Protein AF-A0A8S9UDA6-F1 (afdb_monomer)

Structure (mmCIF, N/CA/C/O backbone):
data_AF-A0A8S9UDA6-F1
#
_entry.id   AF-A0A8S9UDA6-F1
#
loop_
_atom_site.group_PDB
_atom_site.id
_atom_site.type_symbol
_atom_site.label_atom_id
_atom_site.label_alt_id
_atom_site.label_comp_id
_atom_site.label_asym_id
_atom_site.label_entity_id
_atom_site.label_seq_id
_atom_site.pdbx_PDB_ins_code
_atom_site.Cartn_x
_atom_site.Cartn_y
_atom_site.Cartn_z
_atom_site.occupancy
_atom_site.B_iso_or_equiv
_atom_site.auth_seq_id
_atom_site.auth_comp_id
_atom_site.auth_asym_id
_atom_site.auth_atom_id
_atom_site.pdbx_PDB_model_num
ATOM 1 N N . MET A 1 1 ? 25.588 -13.349 -38.577 1.00 58.47 1 MET A N 1
ATOM 2 C CA . MET A 1 1 ? 26.646 -12.597 -39.304 1.00 58.47 1 MET A CA 1
ATOM 3 C C . MET A 1 1 ? 27.057 -11.236 -38.702 1.00 58.47 1 MET A C 1
ATOM 5 O O . MET A 1 1 ? 28.113 -10.748 -39.079 1.00 58.47 1 MET A O 1
ATOM 9 N N . GLN A 1 2 ? 26.326 -10.625 -37.753 1.00 68.94 2 GLN A N 1
ATOM 10 C CA . GLN A 1 2 ? 26.878 -9.554 -36.881 1.00 68.94 2 GLN A CA 1
ATOM 11 C C . GLN A 1 2 ? 27.153 -10.069 -35.462 1.00 68.94 2 GLN A C 1
ATOM 13 O O . GLN A 1 2 ? 28.245 -9.877 -34.943 1.00 68.94 2 GLN A O 1
ATOM 18 N N . LEU A 1 3 ? 26.195 -10.807 -34.901 1.00 64.88 3 LEU A N 1
ATOM 19 C CA . LEU A 1 3 ? 26.266 -11.432 -33.579 1.00 64.88 3 LEU A CA 1
ATOM 20 C C . LEU A 1 3 ? 27.422 -12.443 -33.465 1.00 64.88 3 LEU A C 1
ATOM 22 O O . LEU A 1 3 ? 28.284 -12.293 -32.608 1.00 64.88 3 LEU A O 1
ATOM 26 N N . ASP A 1 4 ? 27.519 -13.377 -34.417 1.00 66.69 4 ASP A N 1
ATOM 27 C CA . ASP A 1 4 ? 28.608 -14.371 -34.482 1.00 66.69 4 ASP A CA 1
ATOM 28 C C . ASP A 1 4 ? 29.991 -13.721 -34.605 1.00 66.69 4 ASP A C 1
ATOM 30 O O . ASP A 1 4 ? 30.977 -14.229 -34.084 1.00 66.69 4 ASP A O 1
ATOM 34 N N . ASN A 1 5 ? 30.068 -12.571 -35.281 1.00 77.56 5 ASN A N 1
ATOM 35 C CA . ASN A 1 5 ? 31.310 -11.818 -35.425 1.00 77.56 5 ASN A CA 1
ATOM 36 C C . ASN A 1 5 ? 31.692 -11.122 -34.110 1.00 77.56 5 ASN A C 1
ATOM 38 O O . ASN A 1 5 ? 32.862 -11.104 -33.738 1.00 77.56 5 ASN A O 1
ATOM 42 N N . TRP A 1 6 ? 30.724 -10.565 -33.376 1.00 77.19 6 TRP A N 1
ATOM 43 C CA . TRP A 1 6 ? 30.974 -9.981 -32.054 1.00 77.19 6 TRP A CA 1
ATOM 44 C C . TRP A 1 6 ? 31.420 -11.032 -31.034 1.00 77.19 6 TRP A C 1
ATOM 46 O O . TRP A 1 6 ? 32.345 -10.760 -30.273 1.00 77.19 6 TRP A O 1
ATOM 56 N N . LEU A 1 7 ? 30.851 -12.241 -31.095 1.00 67.19 7 LEU A N 1
ATOM 57 C CA . LEU A 1 7 ? 31.281 -13.384 -30.284 1.00 67.19 7 LEU A CA 1
ATOM 58 C C . LEU A 1 7 ? 32.688 -13.861 -30.675 1.00 67.19 7 LEU A C 1
ATOM 60 O O . LEU A 1 7 ? 33.558 -13.985 -29.819 1.00 67.19 7 LEU A O 1
ATOM 64 N N . ALA A 1 8 ? 32.957 -14.045 -31.973 1.00 69.69 8 ALA A N 1
ATOM 65 C CA . ALA A 1 8 ? 34.266 -14.484 -32.468 1.00 69.69 8 ALA A CA 1
ATOM 66 C C . ALA A 1 8 ? 35.396 -13.474 -32.198 1.00 69.69 8 ALA A C 1
ATOM 68 O O . ALA A 1 8 ? 36.561 -13.856 -32.110 1.00 69.69 8 ALA A O 1
ATOM 69 N N . THR A 1 9 ? 35.060 -12.188 -32.066 1.00 74.25 9 THR A N 1
ATOM 70 C CA . THR A 1 9 ? 36.015 -11.116 -31.737 1.00 74.25 9 THR A CA 1
ATOM 71 C C . THR A 1 9 ? 36.105 -10.817 -30.240 1.00 74.25 9 THR A C 1
ATOM 73 O O . THR A 1 9 ? 36.870 -9.934 -29.858 1.00 74.25 9 THR A O 1
ATOM 76 N N . GLY A 1 10 ? 35.364 -11.548 -29.396 1.00 69.94 10 GLY A N 1
ATOM 77 C CA . GLY A 1 10 ? 35.419 -11.422 -27.938 1.00 69.94 10 GLY A CA 1
ATOM 78 C C . GLY A 1 10 ? 34.975 -10.055 -27.416 1.00 69.94 10 GLY A C 1
ATOM 79 O O . GLY A 1 10 ? 35.520 -9.578 -26.422 1.00 69.94 10 GLY A O 1
ATOM 80 N N . ARG A 1 11 ? 34.039 -9.385 -28.101 1.00 73.88 11 ARG A N 1
ATOM 81 C CA . ARG A 1 11 ? 33.533 -8.079 -27.651 1.00 73.88 11 ARG A CA 1
ATOM 82 C C . ARG A 1 11 ? 32.770 -8.218 -26.340 1.00 73.88 11 ARG A C 1
ATOM 84 O O . ARG A 1 11 ? 32.036 -9.182 -26.152 1.00 73.88 11 ARG A O 1
ATOM 91 N N . THR A 1 12 ? 32.905 -7.232 -25.462 1.00 76.38 12 THR A N 1
ATOM 92 C CA . THR A 1 12 ? 32.151 -7.210 -24.204 1.00 76.38 12 THR A CA 1
ATOM 93 C C . THR A 1 12 ? 30.723 -6.709 -24.422 1.00 76.38 12 THR A C 1
ATOM 95 O O . THR A 1 12 ? 30.421 -6.056 -25.428 1.00 76.38 12 THR A O 1
ATOM 98 N N . ALA A 1 13 ? 29.827 -6.997 -23.473 1.00 72.50 13 ALA A N 1
ATOM 99 C CA . ALA A 1 13 ? 28.464 -6.466 -23.493 1.00 72.50 13 ALA A CA 1
ATOM 100 C C . ALA A 1 13 ? 28.464 -4.928 -23.539 1.00 72.50 13 ALA A C 1
ATOM 102 O O . ALA A 1 13 ? 27.694 -4.347 -24.302 1.00 72.50 13 ALA A O 1
ATOM 103 N N . ASP A 1 14 ? 29.385 -4.280 -22.822 1.00 70.94 14 ASP A N 1
ATOM 1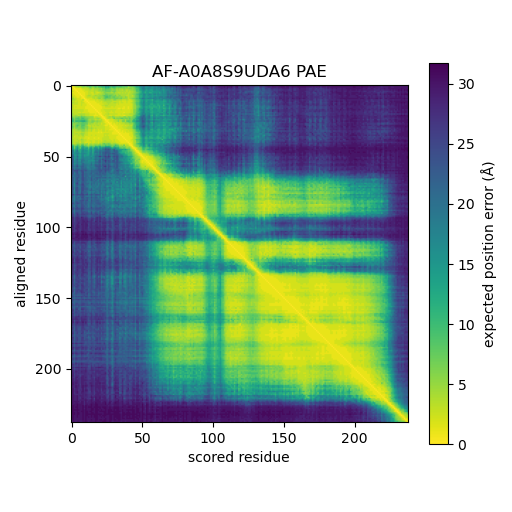04 C CA . ASP A 1 14 ? 29.549 -2.823 -22.820 1.00 70.94 14 ASP A CA 1
ATOM 105 C C . ASP A 1 14 ? 30.001 -2.282 -24.187 1.00 70.94 14 ASP A C 1
ATOM 107 O O . ASP A 1 14 ? 29.483 -1.269 -24.667 1.00 70.94 14 ASP A O 1
ATOM 111 N N . ASP A 1 15 ? 30.902 -2.989 -24.879 1.00 79.44 15 ASP A N 1
ATOM 112 C CA . ASP A 1 15 ? 31.314 -2.620 -26.239 1.00 79.44 15 ASP A CA 1
ATOM 113 C C . ASP A 1 15 ? 30.131 -2.682 -27.209 1.00 79.44 15 ASP A C 1
ATOM 115 O O . ASP A 1 15 ? 29.922 -1.775 -28.018 1.00 79.44 15 ASP A O 1
ATOM 119 N N . VAL A 1 16 ? 29.330 -3.748 -27.132 1.00 81.81 16 VAL A N 1
ATOM 120 C CA . VAL A 1 16 ? 28.155 -3.922 -27.997 1.00 81.81 16 VAL A CA 1
ATOM 121 C C . VAL A 1 16 ? 27.041 -2.937 -27.632 1.00 81.81 16 VAL A C 1
ATOM 123 O O . VAL A 1 16 ? 26.382 -2.415 -28.535 1.00 81.81 16 VAL A O 1
ATOM 126 N N . TYR A 1 17 ? 26.890 -2.585 -26.352 1.00 78.62 17 TYR A N 1
ATOM 127 C CA . TYR A 1 17 ? 25.975 -1.537 -25.886 1.00 78.62 17 TYR A CA 1
ATOM 128 C C . TYR A 1 17 ? 26.302 -0.185 -26.533 1.00 78.62 17 TYR A C 1
ATOM 130 O O . TYR A 1 17 ? 25.429 0.495 -27.089 1.00 78.62 17 TYR A O 1
ATOM 138 N N . GLY A 1 18 ? 27.590 0.173 -26.536 1.00 81.06 18 GLY A N 1
ATOM 139 C CA . GLY A 1 18 ? 28.098 1.376 -27.187 1.00 81.06 18 GLY A CA 1
ATOM 140 C C . GLY A 1 18 ? 27.927 1.354 -28.709 1.00 81.06 18 GLY A C 1
ATOM 141 O O . GLY A 1 18 ? 27.503 2.353 -29.296 1.00 81.06 18 GLY A O 1
ATOM 142 N N . LEU A 1 19 ? 28.189 0.216 -29.362 1.00 84.31 19 LEU A N 1
ATOM 143 C CA . LEU A 1 19 ? 28.042 0.056 -30.819 1.00 84.31 19 LEU A CA 1
ATOM 144 C C . LEU A 1 19 ? 26.598 0.207 -31.294 1.00 84.31 19 LEU A C 1
ATOM 146 O O . LEU A 1 19 ? 26.350 0.795 -32.349 1.00 84.31 19 LEU A O 1
ATOM 150 N N . LEU A 1 20 ? 25.648 -0.296 -30.507 1.00 83.44 20 LEU A N 1
ATOM 151 C CA . LEU A 1 20 ? 24.216 -0.178 -30.778 1.00 83.44 20 LEU A CA 1
ATOM 152 C C . LEU A 1 20 ? 23.657 1.200 -30.399 1.00 83.44 20 LEU A C 1
ATOM 154 O O . LEU A 1 20 ? 22.468 1.458 -30.592 1.00 83.44 20 LEU A O 1
ATOM 158 N N . LYS A 1 21 ? 24.524 2.106 -29.917 1.00 83.06 21 LYS A N 1
ATOM 159 C CA . LYS A 1 21 ? 24.193 3.478 -29.520 1.00 83.06 21 LYS A CA 1
ATOM 160 C C . LYS A 1 21 ? 23.032 3.509 -28.523 1.00 83.06 21 LYS A C 1
ATOM 162 O O . LYS A 1 21 ? 22.153 4.363 -28.613 1.00 83.06 21 LYS A O 1
ATOM 167 N N . LEU A 1 22 ? 23.041 2.578 -27.569 1.00 74.56 22 LEU A N 1
ATOM 168 C CA . LEU A 1 22 ? 22.019 2.473 -26.523 1.00 74.56 22 LEU A CA 1
ATOM 169 C C . LEU A 1 22 ? 22.224 3.477 -25.377 1.00 74.56 22 LEU A C 1
ATOM 171 O O . LEU A 1 22 ? 21.427 3.519 -24.446 1.00 74.56 22 LEU A O 1
ATOM 175 N N . ASN A 1 23 ? 23.244 4.336 -25.477 1.00 72.81 23 ASN A N 1
ATOM 176 C CA . ASN A 1 23 ? 23.534 5.453 -24.572 1.00 72.81 23 ASN A CA 1
ATOM 177 C C . ASN A 1 23 ? 22.510 6.596 -24.720 1.00 72.81 23 ASN A C 1
ATOM 179 O O . ASN A 1 23 ? 22.851 7.719 -25.091 1.00 72.81 23 ASN A O 1
ATOM 183 N N . VAL A 1 24 ? 21.243 6.292 -24.479 1.00 71.25 24 VAL A N 1
ATOM 184 C CA . VAL A 1 24 ? 20.113 7.221 -24.507 1.00 71.25 24 VAL A CA 1
ATOM 185 C C . VAL A 1 24 ? 19.415 7.206 -23.148 1.00 71.25 24 VAL A C 1
ATOM 187 O O . VAL A 1 24 ? 19.717 6.375 -22.291 1.00 71.25 24 VAL A O 1
ATOM 190 N N . ASP A 1 25 ? 18.499 8.144 -22.920 1.00 60.88 25 ASP A N 1
ATOM 191 C CA . ASP A 1 25 ? 17.700 8.133 -21.696 1.00 60.88 25 ASP A CA 1
ATOM 192 C C . ASP A 1 25 ? 16.781 6.895 -21.611 1.00 60.88 25 ASP A C 1
ATOM 194 O O . ASP A 1 25 ? 16.570 6.156 -22.576 1.00 60.88 25 ASP A O 1
ATOM 198 N N . MET A 1 26 ? 16.225 6.658 -20.422 1.00 44.31 26 MET A N 1
ATOM 199 C CA . MET A 1 26 ? 15.437 5.456 -20.121 1.00 44.31 26 MET A CA 1
ATOM 200 C C . MET A 1 26 ? 14.160 5.320 -20.976 1.00 44.31 26 MET A C 1
ATOM 202 O O . MET A 1 26 ? 13.654 4.217 -21.155 1.00 44.31 26 MET A O 1
ATOM 206 N N . GLU A 1 27 ? 13.616 6.410 -21.518 1.00 46.94 27 GLU A N 1
ATOM 207 C CA . GLU A 1 27 ? 12.447 6.339 -22.404 1.00 46.94 27 GLU A CA 1
ATOM 208 C C . GLU A 1 27 ? 12.866 6.065 -23.857 1.00 46.94 27 GLU A C 1
ATOM 210 O O . GLU A 1 27 ? 12.199 5.312 -24.572 1.00 46.94 27 GLU A O 1
ATOM 215 N N . GLY A 1 28 ? 14.006 6.617 -24.277 1.00 58.78 28 GLY A N 1
ATOM 216 C CA . GLY A 1 28 ? 14.625 6.371 -25.572 1.00 58.78 28 GLY A CA 1
ATOM 217 C C . GLY A 1 28 ? 15.161 4.950 -25.718 1.00 58.78 28 GLY A C 1
ATOM 218 O O . GLY A 1 28 ? 15.010 4.362 -26.789 1.00 58.78 28 GLY A O 1
ATOM 219 N N . ILE A 1 29 ? 15.727 4.366 -24.656 1.00 60.25 29 ILE A N 1
ATOM 220 C CA . ILE A 1 29 ? 16.306 3.015 -24.714 1.00 60.25 29 ILE A CA 1
ATOM 221 C C . ILE A 1 29 ? 15.222 1.960 -24.952 1.00 60.25 29 ILE A C 1
ATOM 223 O O . ILE A 1 29 ? 15.386 1.105 -25.816 1.00 60.25 29 ILE A O 1
ATOM 227 N N . LEU A 1 30 ? 14.069 2.084 -24.285 1.00 52.50 30 LEU A N 1
ATOM 228 C CA . LEU A 1 30 ? 12.934 1.162 -24.424 1.00 52.50 30 LEU A CA 1
ATOM 229 C C . LEU A 1 30 ? 12.247 1.254 -25.792 1.00 52.50 30 LEU A C 1
ATOM 231 O O . LEU A 1 30 ? 11.578 0.316 -26.217 1.00 52.50 30 LEU A O 1
ATOM 235 N N . ARG A 1 31 ? 12.403 2.382 -26.492 1.00 59.09 31 ARG A N 1
ATOM 236 C CA . ARG A 1 31 ? 11.911 2.571 -27.864 1.00 59.09 31 ARG A CA 1
ATOM 237 C C . ARG A 1 31 ? 12.955 2.222 -28.920 1.00 59.09 31 ARG A C 1
ATOM 239 O O . ARG A 1 31 ? 12.620 2.204 -30.104 1.00 59.09 31 ARG A O 1
ATOM 246 N N . ASN A 1 32 ? 14.201 1.963 -28.522 1.00 62.69 32 ASN A N 1
ATOM 247 C CA . ASN A 1 32 ? 15.268 1.645 -29.453 1.00 62.69 32 ASN A CA 1
ATOM 248 C C . ASN A 1 32 ? 15.094 0.199 -29.957 1.00 62.69 32 ASN A C 1
ATOM 250 O O . ASN A 1 32 ? 15.228 -0.743 -29.174 1.00 62.69 32 ASN A O 1
ATOM 254 N N . PRO A 1 33 ? 14.837 -0.014 -31.262 1.00 74.19 33 PRO A N 1
ATOM 255 C CA . PRO A 1 33 ? 14.580 -1.349 -31.807 1.00 74.19 33 PRO A CA 1
ATOM 256 C C . PRO A 1 33 ? 15.793 -2.289 -31.706 1.00 74.19 33 PRO A C 1
ATOM 258 O O . PRO A 1 33 ? 15.644 -3.498 -31.872 1.00 74.19 33 PRO A O 1
ATOM 261 N N . LEU A 1 34 ? 16.985 -1.753 -31.424 1.00 78.62 34 LEU A N 1
ATOM 262 C CA . LEU A 1 34 ? 18.227 -2.509 -31.269 1.00 78.62 34 LEU A CA 1
ATOM 263 C C . LEU A 1 34 ? 18.493 -2.962 -29.828 1.00 78.62 34 LEU A C 1
ATOM 265 O O . LEU A 1 34 ? 19.411 -3.754 -29.616 1.00 78.62 34 LEU A O 1
ATOM 269 N N . LEU A 1 35 ? 17.682 -2.529 -28.853 1.00 71.56 35 LEU A N 1
ATOM 270 C CA . LEU A 1 35 ? 17.784 -2.990 -27.465 1.00 71.56 35 LEU A CA 1
ATOM 271 C C . LEU A 1 35 ? 17.667 -4.520 -27.387 1.00 71.56 35 LEU A C 1
ATOM 273 O O . LEU A 1 35 ? 18.464 -5.171 -26.719 1.00 71.56 35 LEU A O 1
ATOM 277 N N . LYS A 1 36 ? 16.746 -5.108 -28.163 1.00 63.56 36 LYS A N 1
ATOM 278 C CA . LYS A 1 36 ? 16.566 -6.566 -28.248 1.00 63.56 36 LYS A CA 1
ATOM 279 C C . LYS A 1 36 ? 17.838 -7.288 -28.712 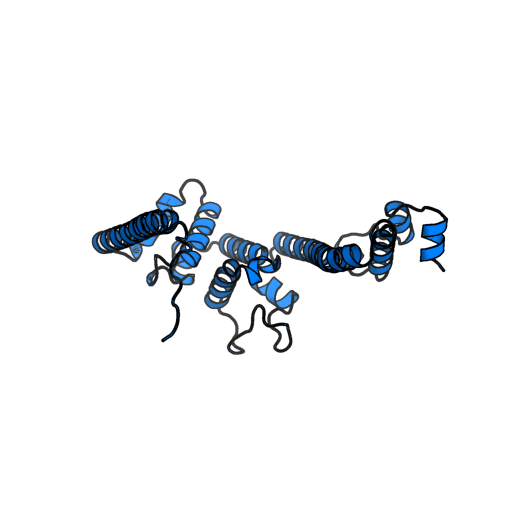1.00 63.56 36 LYS A C 1
ATOM 281 O O . LYS A 1 36 ? 18.143 -8.371 -28.222 1.00 63.56 36 LYS A O 1
ATOM 286 N N . THR A 1 37 ? 18.589 -6.691 -29.634 1.00 71.00 37 THR A N 1
ATOM 287 C CA . THR A 1 37 ? 19.835 -7.262 -30.166 1.00 71.00 37 THR A CA 1
ATOM 288 C C . THR A 1 37 ? 20.948 -7.264 -29.123 1.00 71.00 37 THR A C 1
ATOM 290 O O . THR A 1 37 ? 21.670 -8.250 -29.019 1.00 71.00 37 THR A O 1
ATOM 293 N N . TRP A 1 38 ? 21.073 -6.188 -28.341 1.00 75.25 38 TRP A N 1
ATOM 294 C CA . TRP A 1 38 ? 22.039 -6.115 -27.243 1.00 75.25 38 TRP A CA 1
ATOM 295 C C . TRP A 1 38 ? 21.735 -7.134 -26.147 1.00 75.25 38 TRP A C 1
ATOM 297 O O . TRP A 1 38 ? 22.621 -7.887 -25.760 1.00 75.25 38 TRP A O 1
ATOM 307 N N . ILE A 1 39 ? 20.465 -7.212 -25.734 1.00 65.19 39 ILE A N 1
ATOM 308 C CA . ILE A 1 39 ? 19.993 -8.209 -24.770 1.00 65.19 39 ILE A CA 1
ATOM 309 C C . ILE A 1 39 ? 20.357 -9.604 -25.286 1.00 65.19 39 ILE A C 1
ATOM 311 O O . ILE A 1 39 ? 21.042 -10.352 -24.606 1.00 65.19 39 ILE A O 1
ATOM 315 N N . THR A 1 40 ? 20.027 -9.925 -26.540 1.00 67.06 40 THR A N 1
ATOM 316 C CA . THR A 1 40 ? 20.378 -11.227 -27.139 1.00 67.06 40 THR A CA 1
ATOM 317 C C . THR A 1 40 ? 21.891 -11.502 -27.111 1.00 67.06 40 THR A C 1
ATOM 319 O O . THR A 1 40 ? 22.290 -12.639 -26.901 1.00 67.06 40 THR A O 1
ATOM 322 N N . PHE A 1 41 ? 22.745 -10.488 -27.301 1.00 67.06 41 PHE A N 1
ATOM 323 C CA . PHE A 1 41 ? 24.204 -10.639 -27.250 1.00 67.06 41 PHE A CA 1
ATOM 324 C C . PHE A 1 41 ? 24.728 -10.953 -25.843 1.00 67.06 41 PHE A C 1
ATOM 326 O O . PHE A 1 41 ? 25.521 -11.878 -25.693 1.00 67.06 41 PHE A O 1
ATOM 333 N N . GLU A 1 42 ? 24.252 -10.241 -24.819 1.00 67.38 42 GLU A N 1
ATOM 334 C CA . GLU A 1 42 ? 24.580 -10.520 -23.412 1.00 67.38 42 GLU A CA 1
ATOM 335 C C . GLU A 1 42 ? 24.171 -11.952 -23.010 1.00 67.38 42 GLU A C 1
ATOM 337 O O . GLU A 1 42 ? 24.872 -12.627 -22.262 1.00 67.38 42 GLU A O 1
ATOM 342 N N . HIS A 1 43 ? 23.079 -12.453 -23.594 1.00 60.06 43 HIS A N 1
ATOM 343 C CA . HIS A 1 43 ? 22.522 -13.782 -23.328 1.00 60.06 43 HIS A CA 1
ATOM 344 C C . HIS A 1 43 ? 23.187 -14.923 -24.121 1.00 60.06 43 HIS A C 1
ATOM 346 O O . HIS A 1 43 ? 22.837 -16.082 -23.916 1.00 60.06 43 HIS A O 1
ATOM 352 N N . LEU A 1 44 ? 24.133 -14.643 -25.027 1.00 56.94 44 LEU A N 1
ATOM 353 C CA . LEU A 1 44 ? 24.832 -15.675 -25.812 1.00 56.94 44 LEU A CA 1
ATOM 354 C C . LEU A 1 44 ? 26.176 -16.118 -25.216 1.00 56.94 44 LEU A C 1
ATOM 356 O O . LEU A 1 44 ? 26.690 -17.163 -25.614 1.00 56.94 44 LEU A O 1
ATOM 360 N N . ASP A 1 45 ? 26.707 -15.420 -24.206 1.00 53.62 45 ASP A N 1
ATOM 361 C CA . ASP A 1 45 ? 27.858 -15.891 -23.403 1.00 53.62 45 ASP A CA 1
ATOM 362 C C . ASP A 1 45 ? 27.464 -17.013 -22.404 1.00 53.62 45 ASP A C 1
ATOM 364 O O . ASP A 1 45 ? 28.221 -17.425 -21.528 1.00 53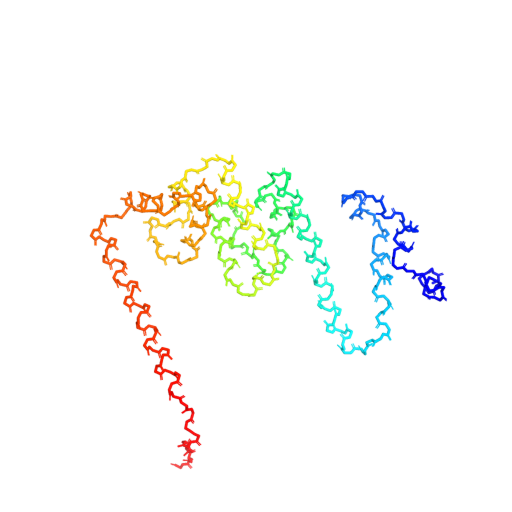.62 45 ASP A O 1
ATOM 368 N N . VAL A 1 46 ? 26.255 -17.563 -22.566 1.00 49.31 46 VAL A N 1
ATOM 369 C CA . VAL A 1 46 ? 25.666 -18.669 -21.793 1.00 49.31 46 VAL A CA 1
ATOM 370 C C . VAL A 1 46 ? 26.143 -20.041 -22.309 1.00 49.31 46 VAL A C 1
ATOM 372 O O . VAL A 1 46 ? 25.740 -21.077 -21.796 1.00 49.31 46 VAL A O 1
ATOM 375 N N . SER A 1 47 ? 27.100 -20.079 -23.249 1.00 51.59 47 SER A N 1
ATOM 376 C CA . SER A 1 47 ? 27.768 -21.303 -23.755 1.00 51.59 47 SER A CA 1
ATOM 377 C C . SER A 1 47 ? 28.451 -22.187 -22.688 1.00 51.59 47 SER A C 1
ATOM 379 O O . SER A 1 47 ? 29.043 -23.214 -23.015 1.00 51.59 47 SER A O 1
ATOM 381 N N . ARG A 1 48 ? 28.383 -21.790 -21.412 1.00 50.94 48 ARG A N 1
ATOM 382 C CA . ARG A 1 48 ? 28.923 -22.491 -20.242 1.00 50.94 48 ARG A CA 1
ATOM 383 C C . ARG A 1 48 ? 27.906 -23.366 -19.501 1.00 50.94 48 ARG A C 1
ATOM 385 O O . ARG A 1 48 ? 28.320 -24.055 -18.575 1.00 50.94 48 ARG A O 1
ATOM 392 N N . TYR A 1 49 ? 26.629 -23.326 -19.876 1.00 45.25 49 TYR A N 1
ATOM 393 C CA . TYR A 1 49 ? 25.544 -24.047 -19.204 1.00 45.25 49 TYR A CA 1
ATOM 394 C C . TYR A 1 49 ? 24.956 -25.113 -20.133 1.00 45.25 49 TYR A C 1
ATOM 396 O O . TYR A 1 49 ? 24.925 -24.917 -21.350 1.00 45.25 49 TYR A O 1
ATOM 404 N N . ASP A 1 50 ? 24.531 -26.250 -19.582 1.00 52.81 50 ASP A N 1
ATOM 405 C CA . ASP A 1 50 ? 23.860 -27.289 -20.367 1.00 52.81 50 ASP A CA 1
ATOM 406 C C . ASP A 1 50 ? 22.410 -26.906 -20.699 1.00 52.81 50 ASP A C 1
ATOM 408 O O . ASP A 1 50 ? 21.872 -25.932 -20.183 1.00 52.81 50 ASP A O 1
ATOM 412 N N . GLU A 1 51 ? 21.789 -27.651 -21.612 1.00 42.66 51 GLU A N 1
ATOM 413 C CA . GLU A 1 51 ? 20.485 -27.337 -22.207 1.00 42.66 51 GLU A CA 1
ATOM 414 C C . GLU A 1 51 ? 19.329 -27.326 -21.181 1.00 42.66 51 GLU A C 1
ATOM 416 O O . GLU A 1 51 ? 18.366 -26.572 -21.343 1.00 42.66 51 GLU A O 1
ATOM 421 N N . GLU A 1 52 ? 19.438 -28.104 -20.097 1.00 45.03 52 GLU A N 1
ATOM 422 C CA . GLU A 1 52 ? 18.432 -28.189 -19.032 1.00 45.03 52 GLU A CA 1
ATOM 423 C C . GLU A 1 52 ? 18.590 -27.036 -18.032 1.00 45.03 52 GLU A C 1
ATOM 425 O O . GLU A 1 52 ? 17.601 -26.394 -17.661 1.00 45.03 52 GLU A O 1
ATOM 430 N N . GLU A 1 53 ? 19.827 -26.695 -17.663 1.00 42.56 53 GLU A N 1
ATOM 431 C CA . GLU A 1 53 ? 20.137 -25.495 -16.882 1.00 42.56 53 GLU A CA 1
ATOM 432 C C . GLU A 1 53 ? 19.804 -24.218 -17.663 1.00 42.56 53 GLU A C 1
ATOM 434 O O . GLU A 1 53 ? 19.249 -23.284 -17.089 1.00 42.56 53 GLU A O 1
ATOM 439 N N . LEU A 1 54 ? 20.043 -24.195 -18.979 1.00 44.59 54 LEU A N 1
ATOM 440 C CA . LEU A 1 54 ? 19.646 -23.114 -19.885 1.00 44.59 54 LEU A CA 1
ATOM 441 C C . LEU A 1 54 ? 18.135 -22.941 -19.932 1.00 44.59 54 LEU A C 1
ATOM 443 O O . LEU A 1 54 ? 17.678 -21.809 -19.890 1.00 44.59 54 LEU A O 1
ATOM 447 N N . ALA A 1 55 ? 17.351 -24.018 -20.001 1.00 45.00 55 ALA A N 1
ATOM 448 C CA . ALA A 1 55 ? 15.893 -23.919 -20.031 1.00 45.00 55 ALA A CA 1
ATOM 449 C C . ALA A 1 55 ? 15.333 -23.342 -18.719 1.00 45.00 55 ALA A C 1
ATOM 451 O O . ALA A 1 55 ? 14.498 -22.435 -18.744 1.00 45.00 55 ALA A O 1
ATOM 452 N N . HIS A 1 56 ? 15.838 -23.801 -17.569 1.00 42.44 56 HIS A N 1
ATOM 453 C CA . HIS A 1 56 ? 15.453 -23.257 -16.265 1.00 42.44 56 HIS A CA 1
ATOM 454 C C . HIS A 1 56 ? 15.940 -21.813 -16.087 1.00 42.44 56 HIS A C 1
ATOM 456 O O . HIS A 1 56 ? 15.187 -20.957 -15.621 1.00 42.44 56 HIS A O 1
ATOM 462 N N . MET A 1 57 ? 17.167 -21.513 -16.513 1.00 39.06 57 MET A N 1
ATOM 463 C CA . MET A 1 57 ? 17.728 -20.167 -16.470 1.00 39.06 57 MET A CA 1
ATOM 464 C C . MET A 1 57 ? 17.046 -19.229 -17.457 1.00 39.06 57 MET A C 1
ATOM 466 O O . MET A 1 57 ? 16.864 -18.081 -17.102 1.00 39.06 57 MET A O 1
ATOM 470 N N . LEU A 1 58 ? 16.611 -19.656 -18.642 1.00 40.09 58 LEU A N 1
ATOM 471 C CA . LEU A 1 58 ? 15.888 -18.823 -19.615 1.00 40.09 58 LEU A CA 1
ATOM 472 C C . LEU A 1 58 ? 14.505 -18.446 -19.093 1.00 40.09 58 LEU A C 1
ATOM 474 O O . LEU A 1 58 ? 14.157 -17.272 -19.112 1.00 40.09 58 LEU A O 1
ATOM 478 N N . VAL A 1 59 ? 13.760 -19.397 -18.523 1.00 45.56 59 VAL A N 1
ATOM 479 C CA . VAL A 1 59 ? 12.466 -19.105 -17.884 1.00 45.56 59 VAL A CA 1
ATOM 480 C C . VAL A 1 59 ? 12.644 -18.130 -16.714 1.00 45.56 59 VAL A C 1
ATOM 482 O O . VAL A 1 59 ? 11.857 -17.197 -16.548 1.00 45.56 59 VAL A O 1
ATOM 485 N N . VAL A 1 60 ? 13.705 -18.300 -15.920 1.00 40.28 60 VAL A N 1
ATOM 486 C CA . VAL A 1 60 ? 14.009 -17.420 -14.783 1.00 40.28 60 VAL A CA 1
ATOM 487 C C . VAL A 1 60 ? 14.569 -16.062 -15.231 1.00 40.28 60 VAL A C 1
ATOM 489 O O . VAL A 1 60 ? 14.205 -15.047 -14.651 1.00 40.28 60 VAL A O 1
ATOM 492 N N . THR A 1 61 ? 15.413 -15.990 -16.259 1.00 39.72 61 THR A N 1
ATOM 493 C CA . THR A 1 61 ? 16.092 -14.755 -16.706 1.00 39.72 61 THR A CA 1
ATOM 494 C C . THR A 1 61 ? 15.204 -13.896 -17.596 1.00 39.72 61 THR A C 1
ATOM 496 O O . THR A 1 61 ? 15.173 -12.682 -17.407 1.00 39.72 61 THR A O 1
ATOM 499 N N . GLU A 1 62 ? 14.393 -14.498 -18.471 1.00 47.00 62 GLU A N 1
ATOM 500 C CA . GLU A 1 62 ? 13.348 -13.795 -19.224 1.00 47.00 62 GLU A CA 1
ATOM 501 C C . GLU A 1 62 ? 12.315 -13.190 -18.258 1.00 47.00 62 GLU A C 1
ATOM 503 O O . GLU A 1 62 ? 11.918 -12.032 -18.407 1.00 47.00 62 GLU A O 1
ATOM 508 N N . SER A 1 63 ? 11.988 -13.914 -17.179 1.00 55.44 63 SER A N 1
ATOM 509 C CA . SER A 1 63 ? 11.165 -13.408 -16.077 1.00 55.44 63 SER A CA 1
ATOM 510 C C . SER A 1 63 ? 11.855 -12.289 -15.283 1.00 55.44 63 SER A C 1
ATOM 512 O O . SER A 1 63 ? 11.232 -11.264 -15.020 1.00 55.44 63 SER A O 1
ATOM 514 N N . VAL A 1 64 ? 13.136 -12.425 -14.921 1.00 53.44 64 VAL A N 1
ATOM 515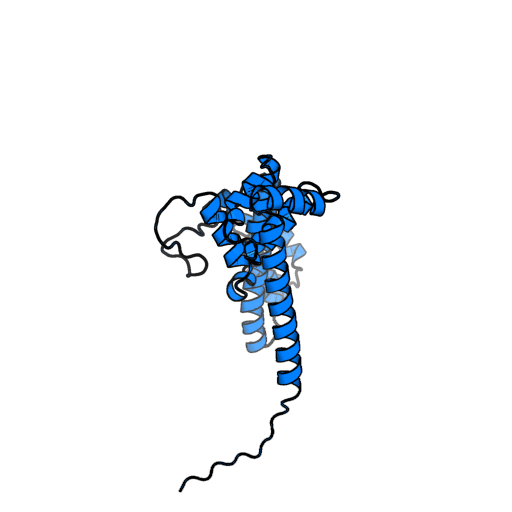 C CA . VAL A 1 64 ? 13.868 -11.427 -14.113 1.00 53.44 64 VAL A CA 1
ATOM 516 C C . VAL A 1 64 ? 14.107 -10.120 -14.875 1.00 53.44 64 VAL A C 1
ATOM 518 O O . VAL A 1 64 ? 13.995 -9.048 -14.284 1.00 53.44 64 VAL A O 1
ATOM 521 N N . ILE A 1 65 ? 14.382 -10.170 -16.177 1.00 55.00 65 ILE A N 1
ATOM 522 C CA . ILE A 1 65 ? 14.630 -8.964 -16.980 1.00 55.00 65 ILE A CA 1
ATOM 523 C C . ILE A 1 65 ? 13.330 -8.232 -17.288 1.00 55.00 65 ILE A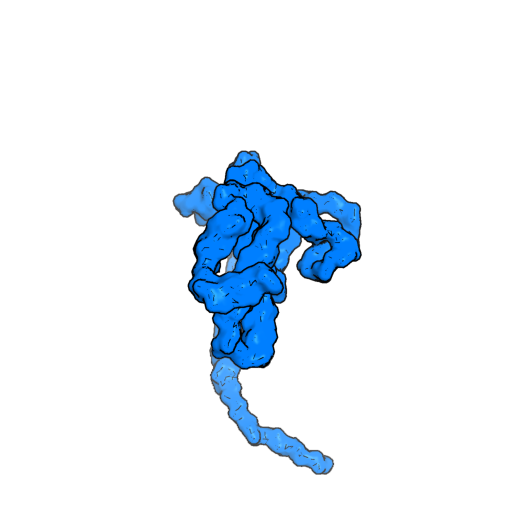 C 1
ATOM 525 O O . ILE A 1 65 ? 13.267 -7.011 -17.128 1.00 55.00 65 ILE A O 1
ATOM 529 N N . ALA A 1 66 ? 12.276 -8.960 -17.674 1.00 60.16 66 ALA A N 1
ATOM 530 C CA . ALA A 1 66 ? 10.946 -8.374 -17.806 1.00 60.16 66 ALA A CA 1
ATOM 531 C C . ALA A 1 66 ? 10.542 -7.686 -16.494 1.00 60.16 66 ALA A C 1
ATOM 533 O O . ALA A 1 66 ? 10.159 -6.518 -16.496 1.00 60.16 66 ALA A O 1
ATOM 534 N N . ARG A 1 67 ? 10.776 -8.358 -15.364 1.00 61.06 67 ARG A N 1
ATOM 535 C CA . ARG A 1 67 ? 10.529 -7.844 -14.018 1.00 61.06 67 ARG A CA 1
ATOM 536 C C . ARG A 1 67 ? 11.299 -6.563 -13.699 1.00 61.06 67 ARG A C 1
ATOM 538 O O . ARG A 1 67 ? 10.719 -5.619 -13.164 1.00 61.06 67 ARG A O 1
ATOM 545 N N . ASP A 1 68 ? 12.592 -6.499 -14.000 1.00 62.34 68 ASP A N 1
ATOM 546 C CA . ASP A 1 68 ? 13.410 -5.324 -13.685 1.00 62.34 68 ASP A CA 1
ATOM 547 C C . ASP A 1 68 ? 13.027 -4.112 -14.549 1.00 62.34 68 ASP A C 1
ATOM 549 O O . ASP A 1 68 ? 12.944 -2.987 -14.038 1.00 62.34 68 ASP A O 1
ATOM 553 N N . VAL A 1 69 ? 12.696 -4.339 -15.825 1.00 63.97 69 VAL A N 1
ATOM 554 C CA . VAL A 1 69 ? 12.151 -3.311 -16.728 1.00 63.97 69 VAL A CA 1
ATOM 555 C C . VAL A 1 69 ? 10.789 -2.816 -16.236 1.00 63.97 69 VAL A C 1
ATOM 557 O O . VAL A 1 69 ? 10.558 -1.608 -16.147 1.00 63.97 69 VAL A O 1
ATOM 560 N N . GLU A 1 70 ? 9.896 -3.727 -15.859 1.00 67.50 70 GLU A N 1
ATOM 561 C CA . GLU A 1 70 ? 8.581 -3.409 -15.305 1.00 67.50 70 GLU A CA 1
ATOM 562 C C . GLU A 1 70 ? 8.683 -2.609 -14.000 1.00 67.50 70 GLU A C 1
ATOM 564 O O . GLU A 1 70 ? 8.019 -1.583 -13.833 1.00 67.50 70 GLU A O 1
ATOM 569 N N . MET A 1 71 ? 9.580 -3.001 -13.093 1.00 65.50 71 MET A N 1
ATOM 570 C CA . MET A 1 71 ? 9.852 -2.241 -11.874 1.00 65.50 71 MET A CA 1
ATOM 571 C C . MET A 1 71 ? 10.416 -0.849 -12.172 1.00 65.50 71 MET A C 1
ATOM 573 O O . MET A 1 71 ? 10.056 0.111 -11.486 1.00 65.50 71 MET A O 1
ATOM 577 N N . ALA A 1 72 ? 11.307 -0.711 -13.157 1.00 68.88 72 ALA A N 1
ATOM 578 C CA . ALA A 1 72 ? 11.842 0.587 -13.562 1.00 68.88 72 ALA A CA 1
ATOM 579 C C . ALA A 1 72 ? 10.738 1.498 -14.126 1.00 68.88 72 ALA A C 1
ATOM 581 O O . ALA A 1 72 ? 10.677 2.679 -13.769 1.00 68.88 72 ALA A O 1
ATOM 582 N N . LEU A 1 73 ? 9.815 0.943 -14.920 1.00 73.19 73 LEU A N 1
ATOM 583 C CA . LEU A 1 73 ? 8.629 1.649 -15.410 1.00 73.19 73 LEU A CA 1
ATOM 584 C C . LEU A 1 73 ? 7.730 2.114 -14.261 1.00 73.19 73 LEU A C 1
ATOM 586 O O . LEU A 1 73 ? 7.407 3.299 -14.186 1.00 73.19 73 LEU A O 1
ATOM 590 N N . LEU A 1 74 ? 7.396 1.228 -13.320 1.00 70.88 74 LEU A N 1
ATOM 591 C CA . LEU A 1 74 ? 6.567 1.563 -12.158 1.00 70.88 74 LEU A CA 1
ATOM 592 C C . LEU A 1 74 ? 7.229 2.627 -11.271 1.00 70.88 74 LEU A C 1
ATOM 594 O O . LEU A 1 74 ? 6.577 3.588 -10.859 1.00 70.88 74 LEU A O 1
ATOM 598 N N . LYS A 1 75 ? 8.542 2.523 -11.029 1.00 71.56 75 LYS A N 1
ATOM 599 C CA . LYS A 1 75 ? 9.318 3.542 -10.298 1.00 71.56 75 LYS A CA 1
ATOM 600 C C . LYS A 1 75 ? 9.309 4.892 -11.020 1.00 71.56 75 LYS A C 1
ATOM 602 O O . LYS A 1 75 ? 9.159 5.926 -10.369 1.00 71.56 75 LYS A O 1
ATOM 607 N N . SER A 1 76 ? 9.441 4.889 -12.345 1.00 77.12 76 SER A N 1
ATOM 608 C CA . SER A 1 76 ? 9.378 6.092 -13.181 1.00 77.12 76 SER A CA 1
ATOM 609 C C . SER A 1 76 ? 7.987 6.734 -13.164 1.00 77.12 76 SER A C 1
ATOM 611 O O . SER A 1 76 ? 7.849 7.945 -13.011 1.00 77.12 76 SER A O 1
ATOM 613 N N . TRP A 1 77 ? 6.918 5.945 -13.253 1.00 80.62 77 TRP A N 1
ATOM 614 C CA . TRP A 1 77 ? 5.553 6.461 -13.138 1.00 80.62 77 TRP A CA 1
ATOM 615 C C . TRP A 1 77 ? 5.272 7.033 -11.754 1.00 80.62 77 TRP A C 1
ATOM 617 O O . TRP A 1 77 ? 4.662 8.098 -11.640 1.00 80.62 77 TRP A O 1
ATOM 627 N N . LEU A 1 78 ? 5.780 6.375 -10.713 1.00 75.75 78 LEU A N 1
ATOM 628 C CA . LEU A 1 78 ? 5.666 6.850 -9.346 1.00 75.75 78 LEU A CA 1
ATOM 629 C C . LEU A 1 78 ? 6.383 8.190 -9.137 1.00 75.75 78 LEU A C 1
ATOM 631 O O . LEU A 1 78 ? 5.819 9.080 -8.503 1.00 75.75 78 LEU A O 1
ATOM 635 N N . SER A 1 79 ? 7.585 8.376 -9.6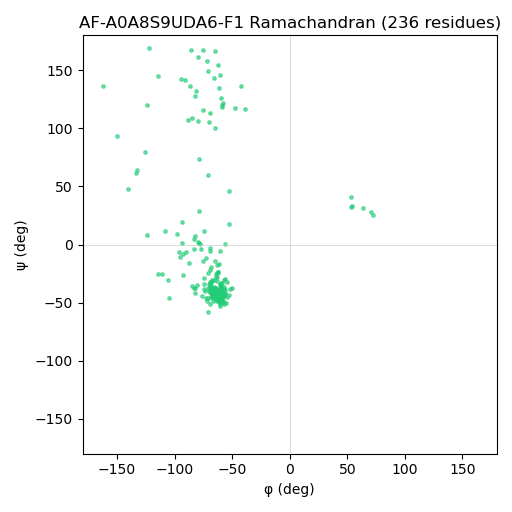95 1.00 72.81 79 SER A N 1
ATOM 636 C CA . SER A 1 79 ? 8.295 9.663 -9.618 1.00 72.81 79 SER A CA 1
ATOM 637 C C . SER A 1 79 ? 7.593 10.768 -10.416 1.00 72.81 79 SER A C 1
ATOM 639 O O . SER A 1 79 ? 7.587 11.922 -9.994 1.00 72.81 79 SER A O 1
ATOM 641 N N . LYS A 1 80 ? 6.918 10.409 -11.515 1.00 78.38 80 LYS A N 1
ATOM 642 C CA . LYS A 1 80 ? 6.056 11.303 -12.307 1.00 78.38 80 LYS A CA 1
ATOM 643 C C . LYS A 1 80 ? 4.675 11.541 -11.669 1.00 78.38 80 LYS A C 1
ATOM 645 O O . LYS A 1 80 ? 3.857 12.265 -12.234 1.00 78.38 80 LYS A O 1
ATOM 650 N N . GLY A 1 81 ? 4.402 10.955 -10.500 1.00 77.75 81 GLY A N 1
ATOM 651 C CA . GLY A 1 81 ? 3.178 11.175 -9.730 1.00 77.75 81 GLY A CA 1
ATOM 652 C C . GLY A 1 81 ? 1.919 10.533 -10.317 1.00 77.75 81 GLY A C 1
ATOM 653 O O . GLY A 1 81 ? 0.829 11.046 -10.057 1.00 77.75 81 GLY A O 1
ATOM 654 N N . LYS A 1 82 ? 2.070 9.461 -11.105 1.00 79.12 82 LYS A N 1
ATOM 655 C CA . LYS A 1 82 ? 0.968 8.623 -11.602 1.00 79.12 82 LYS A CA 1
ATOM 656 C C . LYS A 1 82 ? 0.356 7.786 -10.478 1.00 79.12 82 LYS A C 1
ATOM 658 O O . LYS A 1 82 ? 1.061 7.395 -9.547 1.00 79.12 82 LYS A O 1
ATOM 663 N N . THR A 1 83 ? -0.939 7.499 -10.581 1.00 84.00 83 THR A N 1
ATOM 664 C CA . THR A 1 83 ? -1.666 6.659 -9.614 1.00 84.00 83 THR A CA 1
ATOM 665 C C . THR A 1 83 ? -1.549 5.171 -9.957 1.00 84.00 83 THR A C 1
ATOM 667 O O . THR A 1 83 ? -1.127 4.803 -11.058 1.00 84.00 83 THR A O 1
ATOM 670 N N . ALA A 1 84 ? -1.934 4.295 -9.024 1.00 78.94 84 ALA A N 1
ATOM 671 C CA . ALA A 1 84 ? -2.038 2.864 -9.308 1.00 78.94 84 ALA A CA 1
ATOM 672 C C . ALA A 1 84 ? -3.053 2.581 -10.431 1.00 78.94 84 ALA A C 1
ATOM 674 O O . ALA A 1 84 ? -2.817 1.711 -11.262 1.00 78.94 84 ALA A O 1
ATOM 675 N N . GLU A 1 85 ? -4.136 3.362 -10.512 1.00 76.94 85 GLU A N 1
ATOM 676 C CA . GLU A 1 85 ? -5.125 3.267 -11.590 1.00 76.94 85 GLU A CA 1
ATOM 677 C C . GLU A 1 85 ? -4.522 3.617 -12.963 1.00 76.94 85 GLU A C 1
ATOM 679 O O . GLU A 1 85 ? -4.753 2.907 -13.944 1.00 76.94 85 GLU A O 1
ATOM 684 N N . ASP A 1 86 ? -3.709 4.678 -13.045 1.00 78.50 86 ASP A N 1
ATOM 685 C CA . ASP A 1 86 ? -2.993 5.036 -14.274 1.00 78.50 86 ASP A CA 1
ATOM 686 C C . ASP A 1 86 ? -2.057 3.907 -14.720 1.00 78.50 86 ASP A C 1
ATOM 688 O O . ASP A 1 86 ? -2.047 3.533 -15.893 1.00 78.50 86 ASP A O 1
ATOM 692 N N . ALA A 1 87 ? -1.283 3.347 -13.784 1.00 74.88 87 ALA A N 1
ATOM 693 C CA . ALA A 1 87 ? -0.377 2.234 -14.055 1.00 74.88 87 ALA A CA 1
ATOM 694 C C . ALA A 1 87 ? -1.142 0.986 -14.520 1.00 74.88 87 ALA A C 1
ATOM 696 O O . ALA A 1 87 ? -0.752 0.360 -15.502 1.00 74.88 87 ALA A O 1
ATOM 697 N N . PHE A 1 88 ? -2.276 0.677 -13.886 1.00 71.44 88 PHE A N 1
ATOM 698 C CA . PHE A 1 88 ? -3.146 -0.438 -14.262 1.00 71.44 88 PHE A CA 1
ATOM 699 C C . PHE A 1 88 ? -3.662 -0.310 -15.703 1.00 71.44 88 PHE A C 1
ATOM 701 O O . PHE A 1 88 ? -3.641 -1.276 -16.470 1.00 71.44 88 PHE A O 1
ATOM 708 N N . LYS A 1 89 ? -4.067 0.905 -16.104 1.00 73.38 89 LYS A N 1
ATOM 709 C CA . LYS A 1 89 ? -4.490 1.219 -17.480 1.00 73.38 89 LYS A CA 1
ATOM 710 C C . LYS A 1 89 ? -3.331 1.125 -18.476 1.00 73.38 89 LYS A C 1
ATOM 712 O O . LYS A 1 89 ? -3.511 0.578 -19.562 1.00 73.38 89 LYS A O 1
ATOM 717 N N . LEU A 1 90 ? -2.153 1.648 -18.126 1.00 70.81 90 LEU A N 1
ATOM 718 C CA . LEU A 1 90 ? -0.965 1.638 -18.992 1.00 70.81 90 LEU A CA 1
ATOM 719 C C . LEU A 1 90 ? -0.421 0.225 -19.222 1.00 70.81 90 LEU A C 1
ATOM 721 O O . LEU A 1 90 ? -0.035 -0.098 -20.343 1.00 70.81 90 LEU A O 1
ATOM 725 N N . LEU A 1 91 ? -0.450 -0.619 -18.190 1.00 70.69 91 LEU A N 1
ATOM 726 C CA . LEU A 1 91 ? -0.077 -2.033 -18.264 1.00 70.69 91 LEU A CA 1
ATOM 727 C C . LEU A 1 91 ? -1.158 -2.908 -18.913 1.00 70.69 91 LEU A C 1
ATOM 729 O O . LEU A 1 91 ? -0.938 -4.099 -19.104 1.00 70.69 91 LEU A O 1
ATOM 733 N N . ARG A 1 92 ? -2.321 -2.337 -19.268 1.00 66.19 92 ARG A N 1
ATOM 734 C CA . ARG A 1 92 ? -3.466 -3.062 -19.848 1.00 66.19 92 ARG A CA 1
ATOM 735 C C . ARG A 1 92 ? -3.912 -4.261 -19.002 1.00 66.19 92 ARG A C 1
ATOM 737 O O . ARG A 1 92 ? -4.447 -5.232 -19.531 1.00 66.19 92 ARG A O 1
ATOM 744 N N . LEU A 1 93 ? -3.769 -4.156 -17.679 1.00 64.31 93 LEU A N 1
ATOM 745 C CA . LEU A 1 93 ? -4.193 -5.189 -16.724 1.00 64.31 93 LEU A CA 1
ATOM 746 C C . LEU A 1 93 ? -5.727 -5.320 -16.634 1.00 64.31 93 LEU A C 1
ATOM 748 O O . LEU A 1 93 ? -6.237 -6.181 -15.932 1.00 64.31 93 LEU A O 1
ATOM 752 N N . ASN A 1 94 ? -6.471 -4.478 -17.359 1.00 56.97 94 ASN A N 1
ATOM 753 C CA . ASN A 1 94 ? -7.929 -4.471 -17.435 1.00 56.97 94 ASN A CA 1
ATOM 754 C C . ASN A 1 94 ? -8.511 -5.199 -18.667 1.00 56.97 94 ASN A C 1
ATOM 756 O O . ASN A 1 94 ? -9.699 -5.030 -18.941 1.00 56.97 94 ASN A O 1
ATOM 760 N N . SER A 1 95 ? -7.709 -5.925 -19.458 1.00 50.62 95 SER A N 1
ATOM 761 C CA . SER A 1 95 ? -8.172 -6.485 -20.739 1.00 50.62 95 SER A CA 1
ATOM 762 C C . SER A 1 95 ? -8.855 -7.854 -20.594 1.00 50.62 95 SER A C 1
ATOM 764 O O . SER A 1 95 ? -8.319 -8.740 -19.938 1.00 50.62 95 SER A O 1
ATOM 766 N N . GLU A 1 96 ? -9.981 -8.058 -21.291 1.00 50.28 96 GLU A N 1
ATOM 767 C CA . GLU A 1 96 ? -10.755 -9.321 -21.353 1.00 50.28 96 GLU A CA 1
ATOM 768 C C . GLU A 1 96 ? -9.983 -10.529 -21.930 1.00 50.28 96 GLU A C 1
ATOM 770 O O . GLU A 1 96 ? -10.516 -11.633 -21.972 1.00 50.28 96 GLU A O 1
ATOM 775 N N . LYS A 1 97 ? -8.753 -10.335 -22.429 1.00 50.72 97 LYS A N 1
ATOM 776 C CA . LYS A 1 97 ? -7.942 -11.369 -23.100 1.00 50.72 97 LYS A CA 1
ATOM 777 C C . LYS A 1 97 ? -6.563 -11.596 -22.463 1.00 50.72 97 LYS A C 1
ATOM 779 O O . LYS A 1 97 ? -5.736 -12.265 -23.074 1.00 50.72 97 LYS A O 1
ATOM 784 N N . GLY A 1 98 ? -6.284 -11.000 -21.304 1.00 43.66 98 GLY A N 1
ATOM 785 C CA . GLY A 1 98 ? -5.020 -11.199 -20.589 1.00 43.66 98 GLY A CA 1
ATOM 786 C C . GLY A 1 98 ? -5.129 -12.359 -19.609 1.00 43.66 98 GLY A C 1
ATOM 787 O O . GLY A 1 98 ? -6.176 -12.502 -18.985 1.00 43.66 98 GLY A O 1
ATOM 788 N N . ASP A 1 99 ? -4.065 -13.158 -19.488 1.00 47.50 99 ASP A N 1
ATOM 789 C CA . ASP A 1 99 ? -3.960 -14.247 -18.513 1.00 47.50 99 ASP A CA 1
ATOM 790 C C . ASP A 1 99 ? -4.505 -13.827 -17.140 1.00 47.50 99 ASP A C 1
ATOM 792 O O . ASP A 1 99 ? -4.245 -12.721 -16.661 1.00 47.50 99 ASP A O 1
ATOM 796 N N . ASP A 1 100 ? -5.263 -14.748 -16.549 1.00 5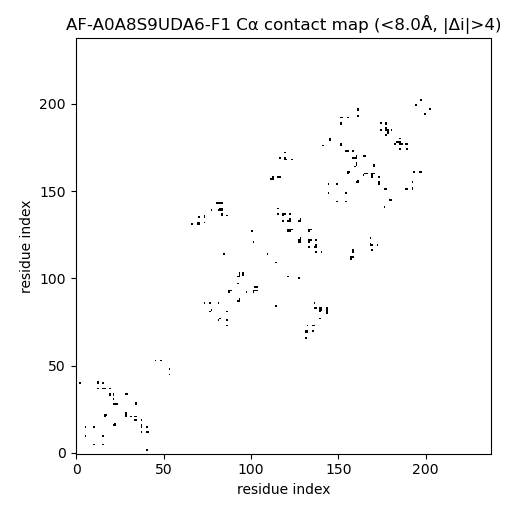1.75 100 ASP A N 1
ATOM 797 C CA . ASP A 1 100 ? -6.247 -14.677 -15.456 1.00 51.75 100 ASP A CA 1
ATOM 798 C C . ASP A 1 100 ? -5.818 -14.017 -14.117 1.00 51.75 100 ASP A C 1
ATOM 800 O O . ASP A 1 100 ? -6.436 -14.232 -13.077 1.00 51.75 100 ASP A O 1
ATOM 804 N N . ILE A 1 101 ? -4.741 -13.234 -14.069 1.00 53.72 101 ILE A N 1
ATOM 805 C CA . ILE A 1 101 ? -4.091 -12.822 -12.818 1.00 53.72 101 ILE A CA 1
ATOM 806 C C . ILE A 1 101 ? -4.900 -11.744 -12.075 1.00 53.72 101 ILE A C 1
ATOM 808 O O . ILE A 1 101 ? -4.849 -11.688 -10.849 1.00 53.72 101 ILE A O 1
ATOM 812 N N . LEU A 1 102 ? -5.670 -10.906 -12.784 1.00 53.91 102 LEU A N 1
ATOM 813 C CA . LEU A 1 102 ? -6.532 -9.860 -12.204 1.00 53.91 102 LEU A CA 1
ATOM 814 C C . LEU A 1 102 ? -7.868 -9.768 -12.960 1.00 53.91 102 LEU A C 1
ATOM 816 O O . LEU A 1 102 ? -8.292 -8.682 -13.361 1.00 53.91 102 LEU A O 1
ATOM 820 N N . THR A 1 103 ? -8.525 -10.908 -13.206 1.00 49.41 103 THR A N 1
ATOM 821 C CA . THR A 1 103 ? -9.810 -10.909 -13.914 1.00 49.41 103 THR A CA 1
ATOM 822 C C . THR A 1 103 ? -10.852 -10.078 -13.194 1.00 49.41 103 THR A C 1
ATOM 824 O O . THR A 1 103 ? -11.276 -10.363 -12.073 1.00 49.41 103 THR A O 1
ATOM 827 N N . ASN A 1 104 ? -11.292 -9.063 -13.919 1.00 45.56 104 ASN A N 1
ATOM 828 C CA . ASN A 1 104 ? -12.460 -8.263 -13.655 1.00 45.56 104 ASN A CA 1
ATOM 829 C C . ASN A 1 104 ? -13.727 -9.142 -13.598 1.00 45.56 104 ASN A C 1
ATOM 831 O O . ASN A 1 104 ? -14.052 -9.761 -14.611 1.00 45.56 104 ASN A O 1
ATOM 835 N N . PRO A 1 105 ? -14.498 -9.165 -12.494 1.00 43.00 105 PRO A N 1
ATOM 836 C CA . PRO A 1 105 ? -15.772 -9.867 -12.505 1.00 43.00 105 PRO A CA 1
ATOM 837 C C . PRO A 1 105 ? -16.799 -9.239 -13.455 1.00 43.00 105 PRO A C 1
ATOM 839 O O . PRO A 1 105 ? -17.626 -9.971 -13.977 1.00 43.00 105 PRO A O 1
ATOM 842 N N . VAL A 1 106 ? -16.793 -7.924 -13.713 1.00 42.59 106 VAL A N 1
ATOM 843 C CA . VAL A 1 106 ? -17.794 -7.262 -14.576 1.00 42.59 106 VAL A CA 1
ATOM 844 C C . VAL A 1 106 ? -17.259 -5.893 -15.003 1.00 42.59 106 VAL A C 1
ATOM 846 O O . VAL A 1 106 ? -16.756 -5.169 -14.160 1.00 42.59 106 VAL A O 1
ATOM 849 N N . GLY A 1 107 ? -17.390 -5.501 -16.278 1.00 47.53 107 GLY A N 1
ATOM 850 C CA . GLY A 1 107 ? -16.957 -4.231 -16.912 1.00 47.53 107 GLY A CA 1
ATOM 851 C C . GLY A 1 107 ? -17.390 -2.886 -16.287 1.00 47.53 107 GLY A C 1
ATOM 852 O O . GLY A 1 107 ? -17.804 -1.978 -17.002 1.00 47.53 107 GLY A O 1
ATOM 853 N N . THR A 1 108 ? -17.287 -2.711 -14.974 1.00 48.28 108 THR A N 1
ATOM 854 C CA . THR A 1 108 ? -17.529 -1.469 -14.246 1.00 48.28 108 THR A CA 1
ATOM 855 C C . THR A 1 108 ? -16.225 -0.710 -14.039 1.00 48.28 108 THR A C 1
ATOM 857 O O . THR A 1 108 ? -15.187 -1.304 -13.755 1.00 48.28 108 THR A O 1
ATOM 860 N N . ARG A 1 109 ? -16.282 0.624 -14.139 1.00 54.16 109 ARG A N 1
ATOM 861 C CA . ARG A 1 109 ? -15.244 1.511 -13.594 1.00 54.16 109 ARG A CA 1
ATOM 862 C C . ARG A 1 109 ? -14.940 1.055 -12.166 1.00 54.16 109 ARG A C 1
ATOM 864 O O . ARG A 1 109 ? -15.847 1.078 -11.336 1.00 54.16 109 ARG A O 1
ATOM 871 N N . PHE A 1 110 ? -13.711 0.625 -11.893 1.00 58.47 110 PHE A N 1
ATOM 872 C CA . PHE A 1 110 ? -13.297 0.354 -10.522 1.00 58.47 110 PHE A CA 1
ATOM 873 C C . PHE A 1 110 ? -13.470 1.651 -9.729 1.00 58.47 110 PHE A C 1
ATOM 875 O O . PHE A 1 110 ? -12.887 2.671 -10.091 1.00 58.47 110 PHE A O 1
ATOM 882 N N . SER A 1 111 ? -14.305 1.637 -8.689 1.00 70.75 111 SER A N 1
ATOM 883 C CA . SER A 1 111 ? -14.223 2.685 -7.676 1.00 70.75 111 SER A CA 1
ATOM 884 C C . SER A 1 111 ? -12.845 2.607 -7.013 1.00 70.75 111 SER A C 1
ATOM 886 O O . SER A 1 111 ? -12.245 1.528 -6.964 1.00 70.75 111 SER A O 1
ATOM 888 N N . ASP A 1 112 ? -12.355 3.722 -6.469 1.00 75.44 112 ASP A N 1
ATOM 889 C CA . ASP A 1 112 ? -11.101 3.745 -5.699 1.00 75.44 112 ASP A CA 1
ATOM 890 C C . ASP A 1 112 ? -11.081 2.653 -4.616 1.00 75.44 112 ASP A C 1
ATOM 892 O O . ASP A 1 112 ? -10.060 2.010 -4.388 1.00 75.44 112 ASP A O 1
ATOM 896 N N . GLU A 1 113 ? -12.235 2.401 -3.991 1.00 82.12 113 GLU A N 1
ATOM 897 C CA . GLU A 1 113 ? -12.456 1.312 -3.037 1.00 82.12 113 GLU A CA 1
ATOM 898 C C . GLU A 1 113 ? -12.226 -0.072 -3.662 1.00 82.12 113 GLU A C 1
ATOM 900 O O . GLU A 1 113 ? -11.472 -0.881 -3.117 1.00 82.12 113 GLU A O 1
ATOM 905 N N . ALA A 1 114 ? -12.872 -0.362 -4.796 1.00 79.94 114 ALA A N 1
ATOM 906 C CA . ALA A 1 114 ? -12.778 -1.666 -5.445 1.00 79.94 114 ALA A CA 1
ATOM 907 C C . ALA A 1 114 ? -11.346 -1.953 -5.918 1.00 79.94 114 ALA A C 1
ATOM 909 O O . ALA A 1 114 ? -10.839 -3.056 -5.710 1.00 79.94 114 ALA A O 1
ATOM 910 N N . LEU A 1 115 ? -10.673 -0.947 -6.489 1.00 81.06 115 LEU A N 1
ATOM 911 C CA . LEU A 1 115 ? -9.274 -1.052 -6.901 1.00 81.06 115 LEU A CA 1
ATOM 912 C C . LEU A 1 115 ? -8.354 -1.281 -5.697 1.00 81.06 115 LEU A C 1
ATOM 914 O O . LEU A 1 115 ? -7.523 -2.188 -5.726 1.00 81.06 115 LEU A O 1
ATOM 918 N N . ALA A 1 116 ? -8.516 -0.505 -4.624 1.00 83.25 116 ALA A N 1
ATOM 919 C CA . ALA A 1 116 ? -7.691 -0.637 -3.428 1.00 83.25 116 ALA A CA 1
ATOM 920 C C . ALA A 1 116 ? -7.820 -2.026 -2.794 1.00 83.25 116 ALA A C 1
ATOM 922 O O . ALA A 1 116 ? -6.814 -2.676 -2.512 1.00 83.25 116 ALA A O 1
ATOM 923 N N . LYS A 1 117 ? -9.051 -2.519 -2.630 1.00 83.12 117 LYS A N 1
ATOM 924 C CA . LYS A 1 117 ? -9.309 -3.853 -2.075 1.00 83.12 117 LYS A CA 1
ATOM 925 C C . LYS A 1 117 ? -8.738 -4.959 -2.950 1.00 83.12 117 LYS A C 1
ATOM 927 O O . LYS A 1 117 ? -8.136 -5.890 -2.422 1.00 83.12 117 LYS A O 1
ATOM 932 N N . MET A 1 118 ? -8.885 -4.840 -4.270 1.00 81.88 118 MET A N 1
ATOM 933 C CA . MET A 1 118 ? -8.307 -5.789 -5.218 1.00 81.88 118 MET A CA 1
ATOM 934 C C . MET A 1 118 ? -6.781 -5.827 -5.100 1.00 81.88 118 MET A C 1
ATOM 936 O O . MET A 1 118 ? -6.217 -6.910 -4.983 1.00 81.88 118 MET A O 1
ATOM 940 N N . LEU A 1 119 ? -6.112 -4.669 -5.072 1.00 77.56 119 LEU A N 1
ATOM 941 C CA . LEU A 1 119 ? -4.652 -4.597 -4.946 1.00 77.56 119 LEU A CA 1
ATOM 942 C C . LEU A 1 119 ? -4.154 -5.200 -3.627 1.00 77.56 119 LEU A C 1
ATOM 944 O O . LEU A 1 119 ? -3.165 -5.929 -3.621 1.00 77.56 119 LEU A O 1
ATOM 948 N N . VAL A 1 120 ? -4.845 -4.936 -2.517 1.00 80.50 120 VAL A N 1
ATOM 949 C CA . VAL A 1 120 ? -4.481 -5.499 -1.209 1.00 80.50 120 VAL A CA 1
ATOM 950 C C . VAL A 1 120 ? -4.723 -7.011 -1.161 1.00 80.50 120 VAL A C 1
ATOM 952 O O . VAL A 1 120 ? -3.881 -7.738 -0.642 1.00 80.50 120 VAL A O 1
ATOM 955 N N . ALA A 1 121 ? -5.827 -7.507 -1.727 1.00 77.12 121 ALA A N 1
ATOM 956 C CA . ALA A 1 121 ? -6.099 -8.943 -1.807 1.00 77.12 121 ALA A CA 1
ATOM 957 C C . ALA A 1 121 ? -5.075 -9.667 -2.700 1.00 77.12 121 ALA A C 1
ATOM 959 O O . ALA A 1 121 ? -4.533 -10.704 -2.316 1.00 77.12 121 ALA A O 1
ATOM 960 N N . ALA A 1 122 ? -4.749 -9.078 -3.852 1.00 68.75 122 ALA A N 1
ATOM 961 C CA . ALA A 1 122 ? -3.726 -9.572 -4.766 1.00 68.75 122 ALA A CA 1
ATOM 962 C C . ALA A 1 122 ? -2.339 -9.620 -4.103 1.00 68.75 122 ALA A C 1
ATOM 964 O O . ALA A 1 122 ? -1.556 -10.527 -4.368 1.00 68.75 122 ALA A O 1
ATOM 965 N N . ALA A 1 123 ? -2.037 -8.684 -3.199 1.00 66.06 123 ALA A N 1
ATOM 966 C CA . ALA A 1 123 ? -0.765 -8.651 -2.482 1.00 66.06 123 ALA A CA 1
ATOM 967 C C . ALA A 1 123 ? -0.601 -9.791 -1.466 1.00 66.06 123 ALA A C 1
ATOM 969 O O . ALA A 1 123 ? 0.465 -9.897 -0.867 1.00 66.06 123 ALA A O 1
ATOM 970 N N . ILE A 1 124 ? -1.623 -10.619 -1.235 1.00 64.00 124 ILE A N 1
ATOM 971 C CA . ILE A 1 124 ? -1.615 -11.712 -0.249 1.00 64.00 124 ILE A CA 1
ATOM 972 C C . ILE A 1 124 ? -1.624 -13.081 -0.920 1.00 64.00 124 ILE A C 1
ATOM 974 O O . ILE A 1 124 ? -1.123 -14.045 -0.340 1.00 64.00 124 ILE A O 1
ATOM 978 N N . ASP A 1 125 ? -2.142 -13.181 -2.145 1.00 62.00 125 ASP A N 1
ATOM 979 C CA . ASP A 1 125 ? -2.035 -14.415 -2.910 1.00 62.00 125 ASP A CA 1
ATOM 980 C C . ASP A 1 125 ? -0.574 -14.624 -3.321 1.00 62.00 125 ASP A C 1
ATOM 982 O O . ASP A 1 125 ? -0.025 -13.873 -4.121 1.00 62.00 125 ASP A O 1
ATOM 986 N N . VAL A 1 126 ? 0.064 -15.659 -2.775 1.00 52.09 126 VAL A N 1
ATOM 987 C CA . VAL A 1 126 ? 1.468 -15.999 -3.048 1.00 52.09 126 VAL A CA 1
ATOM 988 C C . VAL A 1 126 ? 1.714 -16.218 -4.548 1.00 52.09 126 VAL A C 1
ATOM 990 O O . VAL A 1 126 ? 2.793 -15.891 -5.037 1.00 52.09 126 VAL A O 1
ATOM 993 N N . ARG A 1 127 ? 0.712 -16.690 -5.307 1.00 53.44 127 ARG A N 1
ATOM 994 C CA . ARG A 1 127 ? 0.805 -16.842 -6.772 1.00 53.44 127 ARG A CA 1
ATOM 995 C C . ARG A 1 127 ? 0.888 -15.494 -7.483 1.00 53.44 127 ARG A C 1
ATOM 997 O O . ARG A 1 127 ? 1.541 -15.386 -8.514 1.00 53.44 127 ARG A O 1
ATOM 1004 N N . VAL A 1 128 ? 0.269 -14.468 -6.906 1.00 52.62 128 VAL A N 1
ATOM 1005 C CA . VAL A 1 128 ? 0.250 -13.098 -7.424 1.00 52.62 128 VAL A CA 1
ATOM 1006 C C . VAL A 1 128 ? 1.384 -12.248 -6.829 1.00 52.62 128 VAL A C 1
ATOM 1008 O O . VAL A 1 128 ? 1.873 -11.349 -7.501 1.00 52.62 128 VAL A O 1
ATOM 1011 N N . GLN A 1 129 ? 1.895 -12.562 -5.632 1.00 48.25 129 GLN A N 1
ATOM 1012 C CA . GLN A 1 129 ? 3.078 -11.917 -5.035 1.00 48.25 129 GLN A CA 1
ATOM 1013 C C . GLN A 1 129 ? 4.364 -12.153 -5.836 1.00 48.25 129 GLN A C 1
ATOM 1015 O O . GLN A 1 129 ? 5.263 -11.314 -5.804 1.00 48.25 129 GLN A O 1
ATOM 1020 N N . ILE A 1 130 ? 4.452 -13.274 -6.562 1.00 47.81 130 ILE A N 1
ATOM 1021 C CA . ILE A 1 130 ? 5.539 -13.529 -7.523 1.00 47.81 130 ILE A CA 1
ATOM 1022 C C . ILE A 1 130 ? 5.517 -12.472 -8.645 1.00 47.81 130 ILE A C 1
ATOM 1024 O O . ILE A 1 130 ? 6.554 -12.167 -9.235 1.00 47.81 130 ILE A O 1
ATOM 1028 N N . ASN A 1 131 ? 4.359 -11.851 -8.888 1.00 59.16 131 ASN A N 1
ATOM 1029 C CA . ASN A 1 131 ? 4.194 -10.780 -9.848 1.00 59.16 131 ASN A CA 1
ATOM 1030 C C . ASN A 1 131 ? 4.561 -9.419 -9.226 1.00 59.16 131 ASN A C 1
ATOM 1032 O O . ASN A 1 131 ? 3.842 -8.863 -8.390 1.00 59.16 131 ASN A O 1
ATOM 1036 N N . VAL A 1 132 ? 5.688 -8.847 -9.656 1.00 58.16 132 VAL A N 1
ATOM 1037 C CA . VAL A 1 132 ? 6.249 -7.600 -9.093 1.00 58.16 132 VAL A CA 1
ATOM 1038 C C . VAL A 1 132 ? 5.360 -6.375 -9.221 1.00 58.16 132 VAL A C 1
ATOM 1040 O O . VAL A 1 132 ? 5.564 -5.387 -8.509 1.00 58.16 132 VAL A O 1
ATOM 1043 N N . HIS A 1 133 ? 4.360 -6.441 -10.095 1.00 66.31 133 HIS A N 1
ATOM 1044 C CA . HIS A 1 133 ? 3.388 -5.376 -10.281 1.00 66.31 133 HIS A CA 1
ATOM 1045 C C . HIS A 1 133 ? 2.638 -5.069 -8.992 1.00 66.31 133 HIS A C 1
ATOM 1047 O O . HIS A 1 133 ? 2.449 -3.905 -8.657 1.00 66.31 133 HIS A O 1
ATOM 1053 N N . VAL A 1 134 ? 2.240 -6.083 -8.226 1.00 69.50 134 VAL A N 1
ATOM 1054 C CA . VAL A 1 134 ? 1.268 -5.880 -7.148 1.00 69.50 134 VAL A CA 1
ATOM 1055 C C . VAL A 1 134 ? 1.834 -5.111 -5.950 1.00 69.50 134 VAL A C 1
ATOM 1057 O O . VAL A 1 134 ? 1.225 -4.105 -5.572 1.00 69.50 134 VAL A O 1
ATOM 1060 N N . PRO A 1 135 ? 3.011 -5.451 -5.384 1.00 75.62 135 PRO A N 1
ATOM 1061 C CA . PRO A 1 135 ? 3.600 -4.654 -4.305 1.00 75.62 135 PRO A CA 1
ATOM 1062 C C . PRO A 1 135 ? 3.873 -3.199 -4.717 1.00 75.62 135 PRO A C 1
ATOM 1064 O O . PRO A 1 135 ? 3.656 -2.266 -3.938 1.00 75.62 135 PRO A O 1
ATOM 1067 N N . ALA A 1 136 ? 4.320 -2.988 -5.957 1.00 74.94 136 ALA A N 1
ATOM 1068 C CA . ALA A 1 136 ? 4.574 -1.659 -6.494 1.00 74.94 136 ALA A CA 1
ATOM 1069 C C . ALA A 1 136 ? 3.275 -0.859 -6.699 1.00 74.94 136 ALA A C 1
ATOM 1071 O O . ALA A 1 136 ? 3.224 0.311 -6.323 1.00 74.94 136 ALA A O 1
ATOM 1072 N N . LEU A 1 137 ? 2.208 -1.482 -7.207 1.00 79.88 137 LEU A N 1
ATOM 1073 C CA . LEU A 1 137 ? 0.892 -0.856 -7.360 1.00 79.88 137 LEU A CA 1
ATOM 1074 C C . LEU A 1 137 ? 0.267 -0.496 -6.003 1.00 79.88 137 LEU A C 1
ATOM 1076 O O . LEU A 1 137 ? -0.260 0.606 -5.859 1.00 79.88 137 LEU A O 1
ATOM 1080 N N . VAL A 1 138 ? 0.396 -1.349 -4.979 1.00 83.94 138 VAL A N 1
ATOM 1081 C CA . VAL A 1 138 ? -0.027 -1.018 -3.603 1.00 83.94 138 VAL A CA 1
ATOM 1082 C C . VAL A 1 138 ? 0.738 0.201 -3.079 1.00 83.94 138 VAL A C 1
ATOM 1084 O O . VAL A 1 138 ? 0.137 1.127 -2.537 1.00 83.94 138 VAL A O 1
ATOM 1087 N N . MET A 1 139 ? 2.056 0.261 -3.288 1.00 85.00 139 MET A N 1
ATOM 1088 C CA . MET A 1 139 ? 2.861 1.426 -2.902 1.00 85.00 139 MET A CA 1
ATOM 1089 C C . MET A 1 139 ? 2.442 2.702 -3.652 1.00 85.00 139 MET A C 1
ATOM 1091 O O . MET A 1 139 ? 2.395 3.782 -3.059 1.00 85.00 139 MET A O 1
ATOM 1095 N N . MET A 1 140 ? 2.124 2.597 -4.946 1.00 87.19 140 MET A N 1
ATOM 1096 C CA . MET A 1 140 ? 1.590 3.716 -5.727 1.00 87.19 140 MET A CA 1
ATOM 1097 C C . MET A 1 140 ? 0.247 4.201 -5.177 1.00 87.19 140 MET A C 1
ATOM 1099 O O . MET A 1 140 ? 0.052 5.410 -5.064 1.00 87.19 140 MET A O 1
ATOM 1103 N N . GLN A 1 141 ? -0.636 3.285 -4.772 1.00 89.06 141 GLN A N 1
ATOM 1104 C CA . GLN A 1 141 ? -1.927 3.615 -4.166 1.00 89.06 141 GLN A CA 1
ATOM 1105 C C . GLN A 1 141 ? -1.767 4.348 -2.824 1.00 89.06 141 GLN A C 1
ATOM 1107 O O . GLN A 1 141 ? -2.403 5.373 -2.593 1.00 89.06 141 GLN A O 1
ATOM 1112 N N . LEU A 1 142 ? -0.873 3.877 -1.947 1.00 91.69 142 LEU A N 1
ATOM 1113 C CA . LEU A 1 142 ? -0.601 4.546 -0.668 1.00 91.69 142 LEU A CA 1
ATOM 1114 C C . LEU A 1 142 ? -0.082 5.975 -0.878 1.00 91.69 142 LEU A C 1
ATOM 1116 O O . LEU A 1 142 ? -0.512 6.912 -0.207 1.00 91.69 142 LEU A O 1
ATOM 1120 N N . LYS A 1 143 ? 0.827 6.160 -1.842 1.00 90.19 143 LYS A N 1
ATOM 1121 C CA . LYS A 1 143 ? 1.380 7.480 -2.166 1.00 90.19 143 LYS A CA 1
ATOM 1122 C C . LYS A 1 143 ? 0.366 8.410 -2.824 1.00 90.19 143 LYS A C 1
ATOM 1124 O O . LYS A 1 143 ? 0.455 9.616 -2.597 1.00 90.19 143 LYS A O 1
ATOM 1129 N N . SER A 1 144 ? -0.579 7.892 -3.613 1.00 90.88 144 SER A N 1
ATOM 1130 C CA . SER A 1 144 ? -1.637 8.733 -4.180 1.00 90.88 144 SER A CA 1
ATOM 1131 C C . SER A 1 144 ? -2.549 9.272 -3.081 1.00 90.88 144 SER A C 1
ATOM 1133 O O . SER A 1 144 ? -2.774 10.477 -3.043 1.00 90.88 144 SER A O 1
ATOM 1135 N N . TRP A 1 145 ? -2.951 8.442 -2.112 1.00 95.00 145 TRP A N 1
ATOM 1136 C CA . TRP A 1 145 ? -3.737 8.897 -0.958 1.00 95.00 145 TRP A CA 1
ATOM 1137 C C . TRP A 1 145 ? -3.030 9.980 -0.138 1.00 95.00 145 TRP A C 1
ATOM 1139 O O . TRP A 1 145 ? -3.659 10.973 0.224 1.00 95.00 145 TRP A O 1
ATOM 1149 N N . LEU A 1 146 ? -1.717 9.844 0.090 1.00 93.50 146 LEU A N 1
ATOM 1150 C CA . LEU A 1 146 ? -0.927 10.877 0.774 1.00 93.50 146 LEU A CA 1
ATOM 1151 C C . LEU A 1 146 ? -0.891 12.186 -0.015 1.00 93.50 146 LEU A C 1
ATOM 1153 O O . LEU A 1 146 ? -1.038 13.261 0.559 1.00 93.50 146 LEU A O 1
ATOM 1157 N N . LYS A 1 147 ? -0.700 12.105 -1.337 1.00 90.50 147 LYS A N 1
ATOM 1158 C CA . LYS A 1 147 ? -0.660 13.277 -2.222 1.00 90.50 147 LYS A CA 1
ATOM 1159 C C . LYS A 1 147 ? -2.014 13.985 -2.297 1.00 90.50 147 LYS A C 1
ATOM 1161 O O . LYS A 1 147 ? -2.054 15.207 -2.383 1.00 90.50 147 LYS A O 1
ATOM 1166 N N . GLU A 1 148 ? -3.099 13.220 -2.269 1.00 91.50 148 GLU A N 1
ATOM 1167 C CA . GLU A 1 148 ? -4.476 13.718 -2.205 1.00 91.50 148 GLU A CA 1
ATOM 1168 C C . GLU A 1 148 ? -4.830 14.294 -0.824 1.00 91.50 148 GLU A C 1
ATOM 1170 O O . GLU A 1 148 ? -5.860 14.948 -0.689 1.00 91.50 148 GLU A O 1
ATOM 1175 N N . GLY A 1 149 ? -3.989 14.076 0.194 1.00 93.50 149 GLY A N 1
ATOM 1176 C CA . GLY A 1 149 ? -4.226 14.549 1.556 1.00 93.50 149 GLY A CA 1
ATOM 1177 C C . GLY A 1 149 ? -5.363 13.813 2.263 1.00 93.50 149 GLY A C 1
ATOM 1178 O O . GLY A 1 149 ? -6.018 14.405 3.118 1.00 93.50 149 GLY A O 1
ATOM 1179 N N . ARG A 1 150 ? -5.626 12.547 1.905 1.00 95.06 150 ARG A N 1
ATOM 1180 C CA . ARG A 1 150 ? -6.731 11.781 2.499 1.00 95.06 150 ARG A CA 1
ATOM 1181 C C . ARG A 1 150 ? -6.541 11.610 4.000 1.00 95.06 150 ARG A C 1
ATOM 1183 O O . ARG A 1 150 ? -5.459 11.234 4.463 1.00 95.06 150 ARG A O 1
ATOM 1190 N N . ALA A 1 151 ? -7.608 11.826 4.760 1.00 96.12 151 ALA A N 1
ATOM 1191 C CA . ALA A 1 151 ? -7.559 11.635 6.195 1.00 96.12 151 ALA A CA 1
ATOM 1192 C C . ALA A 1 151 ? -7.483 10.140 6.557 1.00 96.12 151 ALA A C 1
ATOM 1194 O O . ALA A 1 151 ? -7.823 9.246 5.775 1.00 96.12 151 ALA A O 1
ATOM 1195 N N . ALA A 1 152 ? -6.986 9.857 7.760 1.00 96.69 152 ALA A N 1
ATOM 1196 C CA . ALA A 1 152 ? -6.825 8.494 8.257 1.00 96.69 152 ALA A CA 1
ATOM 1197 C C . ALA A 1 152 ? -8.159 7.725 8.330 1.00 96.69 152 ALA A C 1
ATOM 1199 O O . ALA A 1 152 ? -8.185 6.526 8.054 1.00 96.69 152 ALA A O 1
ATOM 1200 N N . ASP A 1 153 ? -9.249 8.408 8.680 1.00 96.88 153 ASP A N 1
ATOM 1201 C CA . ASP A 1 153 ? -10.616 7.877 8.753 1.00 96.88 153 ASP A CA 1
ATOM 1202 C C . ASP A 1 153 ? -11.265 7.670 7.378 1.00 96.88 153 ASP A C 1
ATOM 1204 O O . ASP A 1 153 ? -11.973 6.677 7.184 1.00 96.88 153 ASP A O 1
ATOM 1208 N N . ASP A 1 154 ? -10.961 8.526 6.400 1.00 95.81 154 ASP A N 1
ATOM 1209 C CA . ASP A 1 154 ? -11.390 8.325 5.011 1.00 95.81 154 ASP A CA 1
ATOM 1210 C C . ASP A 1 154 ? -10.816 7.021 4.443 1.00 95.81 154 ASP A C 1
ATOM 1212 O O . ASP A 1 154 ? -11.545 6.200 3.885 1.00 95.81 154 ASP A O 1
ATOM 1216 N N . VAL A 1 155 ? -9.507 6.793 4.615 1.00 96.38 155 VAL A N 1
ATOM 1217 C CA . VAL A 1 155 ? -8.848 5.563 4.140 1.00 96.38 155 VAL A CA 1
ATOM 1218 C C . VAL A 1 155 ? -9.319 4.342 4.935 1.00 96.38 155 VAL A C 1
ATOM 1220 O O . VAL A 1 155 ? -9.506 3.270 4.360 1.00 96.38 155 VAL A O 1
ATOM 1223 N N . PHE A 1 156 ? -9.571 4.493 6.238 1.00 96.31 156 PHE A N 1
ATOM 1224 C CA . PHE A 1 156 ? -10.149 3.437 7.074 1.00 96.31 156 PHE A CA 1
ATOM 1225 C C . PHE A 1 156 ? -11.517 2.974 6.548 1.00 96.31 156 PHE A C 1
ATOM 1227 O O . PHE A 1 156 ? -11.760 1.771 6.411 1.00 96.31 156 PHE A O 1
ATOM 1234 N N . SER A 1 157 ? -12.384 3.930 6.203 1.00 94.56 157 SER A N 1
ATOM 1235 C CA . SER A 1 157 ? -13.716 3.670 5.647 1.00 94.56 157 SER A CA 1
ATOM 1236 C C . SER A 1 157 ? -13.641 3.104 4.228 1.00 94.56 157 SER A C 1
ATOM 1238 O O . SER A 1 157 ? -14.347 2.152 3.908 1.00 94.56 157 SER A O 1
ATOM 1240 N N . LEU A 1 158 ? -12.732 3.616 3.390 1.00 93.75 158 LEU A N 1
ATOM 1241 C CA . LEU A 1 158 ? -12.489 3.109 2.033 1.00 93.75 158 LEU A CA 1
ATOM 1242 C C . LEU A 1 158 ? -12.068 1.634 2.040 1.00 93.75 158 LEU A C 1
ATOM 1244 O O . LEU A 1 158 ? -12.469 0.857 1.177 1.00 93.75 158 LEU A O 1
ATOM 1248 N N . LEU A 1 159 ? -11.293 1.222 3.042 1.00 92.81 159 LEU A N 1
ATOM 1249 C CA . LEU A 1 159 ? -10.898 -0.172 3.244 1.00 92.81 159 LEU A CA 1
ATOM 1250 C C . LEU A 1 159 ? -11.962 -0.998 3.995 1.00 92.81 159 LEU A C 1
ATOM 1252 O O . LEU A 1 159 ? -11.752 -2.179 4.272 1.00 92.81 159 LEU A O 1
ATOM 1256 N N . THR A 1 160 ? -13.131 -0.418 4.284 1.00 92.31 160 THR A N 1
ATOM 1257 C CA . THR A 1 160 ? -14.274 -1.026 4.995 1.00 92.31 160 THR A CA 1
ATOM 1258 C C . THR A 1 160 ? -13.936 -1.630 6.359 1.00 92.31 160 THR A C 1
ATOM 1260 O O . THR A 1 160 ? -14.520 -2.624 6.800 1.00 92.31 160 THR A O 1
ATOM 1263 N N . LEU A 1 161 ? -12.974 -1.025 7.056 1.00 93.25 161 LEU A N 1
ATOM 1264 C CA . LEU A 1 161 ? -12.553 -1.464 8.388 1.00 93.25 161 LEU A CA 1
ATOM 1265 C C . LEU A 1 161 ? -13.557 -1.076 9.487 1.00 93.25 161 LEU A C 1
ATOM 1267 O O . LEU A 1 161 ? -13.533 -1.648 10.577 1.00 93.25 161 LEU A O 1
ATOM 1271 N N . ASN A 1 162 ? -14.489 -0.171 9.188 1.00 90.69 162 ASN A N 1
ATOM 1272 C CA . ASN A 1 162 ? -15.648 0.152 10.023 1.00 90.69 162 ASN A CA 1
ATOM 1273 C C . ASN A 1 162 ? -16.612 -1.033 10.202 1.00 90.69 162 ASN A C 1
ATOM 1275 O O . ASN A 1 162 ? -17.289 -1.088 11.220 1.00 90.69 162 ASN A O 1
ATOM 1279 N N . ASP A 1 163 ? -16.620 -1.992 9.270 1.00 88.00 163 ASP A N 1
ATOM 1280 C CA . ASP A 1 163 ? -17.448 -3.204 9.366 1.00 88.00 163 ASP A CA 1
ATOM 1281 C C . ASP A 1 163 ? -16.618 -4.450 9.713 1.00 88.00 163 ASP A C 1
ATOM 1283 O O . ASP A 1 163 ? -17.107 -5.397 10.336 1.00 88.00 163 ASP A O 1
ATOM 1287 N N . LYS A 1 164 ? -15.349 -4.483 9.280 1.00 87.56 164 LYS A N 1
ATOM 1288 C CA . LYS A 1 164 ? -14.459 -5.650 9.390 1.00 87.56 164 LYS A CA 1
ATOM 1289 C C . LYS A 1 164 ? -13.077 -5.268 9.921 1.00 87.56 164 LYS A C 1
ATOM 1291 O O . LYS A 1 164 ? -12.070 -5.494 9.257 1.00 87.56 164 LYS A O 1
ATOM 1296 N N . LEU A 1 165 ? -13.014 -4.742 11.147 1.00 86.88 165 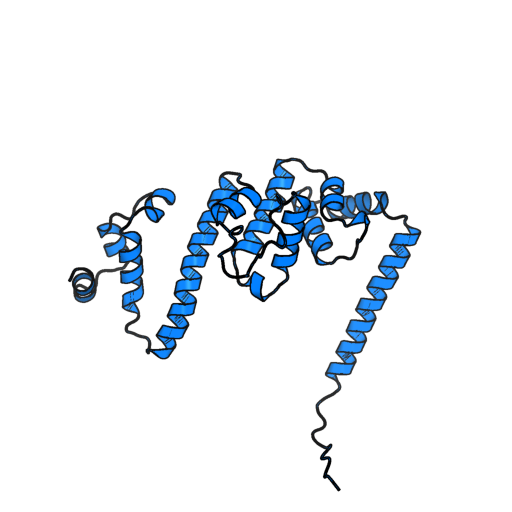LEU A N 1
ATOM 1297 C CA . LEU A 1 165 ? -11.765 -4.246 11.753 1.00 86.88 165 LEU A CA 1
ATOM 1298 C C . LEU A 1 165 ? -10.599 -5.248 11.711 1.00 86.88 165 LEU A C 1
ATOM 1300 O O . LEU A 1 165 ? -9.459 -4.858 11.494 1.00 86.88 165 LEU A O 1
ATOM 1304 N N . PHE A 1 166 ? -10.878 -6.538 11.919 1.00 84.56 166 PHE A N 1
ATOM 1305 C CA . PHE A 1 166 ? -9.857 -7.592 11.974 1.00 84.56 166 PHE A CA 1
ATOM 1306 C C . PHE A 1 166 ? -9.623 -8.290 10.627 1.00 84.56 166 PHE A C 1
ATOM 1308 O O . PHE A 1 166 ? -9.082 -9.398 10.606 1.00 84.56 166 PHE A O 1
ATOM 1315 N N . ASP A 1 167 ? -10.017 -7.674 9.507 1.00 84.50 167 ASP A N 1
ATOM 1316 C CA . ASP A 1 167 ? -9.480 -8.059 8.202 1.00 84.50 167 ASP A CA 1
ATOM 1317 C C . ASP A 1 167 ? -7.984 -7.727 8.185 1.00 84.50 167 ASP A C 1
ATOM 1319 O O . ASP A 1 167 ? -7.574 -6.577 8.035 1.00 84.50 167 ASP A O 1
ATOM 1323 N N . THR A 1 168 ? -7.160 -8.751 8.402 1.00 80.38 168 THR A N 1
ATOM 1324 C CA . THR A 1 168 ? -5.706 -8.624 8.563 1.00 80.38 168 THR A CA 1
ATOM 1325 C C . THR A 1 168 ? -5.040 -7.905 7.397 1.00 80.38 168 THR A C 1
ATOM 1327 O O . THR A 1 168 ? -4.057 -7.194 7.593 1.00 80.38 168 THR A O 1
ATOM 1330 N N . SER A 1 169 ? -5.595 -8.076 6.202 1.00 84.06 169 SER A N 1
ATOM 1331 C CA . SER A 1 169 ? -5.099 -7.541 4.940 1.00 84.06 169 SER A CA 1
ATOM 1332 C C . SER A 1 169 ? -5.296 -6.033 4.895 1.00 84.06 169 SER A C 1
ATOM 1334 O O . SER A 1 169 ? -4.338 -5.262 4.823 1.00 84.06 169 SER A O 1
ATOM 1336 N N . MET A 1 170 ? -6.556 -5.620 5.033 1.00 90.62 170 MET A N 1
ATOM 1337 C CA . MET A 1 170 ? -6.965 -4.220 5.000 1.00 90.62 170 MET A CA 1
ATOM 1338 C C . MET A 1 170 ? -6.379 -3.449 6.182 1.00 90.62 170 MET A C 1
ATOM 1340 O O . MET A 1 170 ? -5.869 -2.341 6.011 1.00 90.62 170 MET A O 1
ATOM 1344 N N . LEU A 1 171 ? -6.381 -4.058 7.372 1.00 91.56 171 LEU A N 1
ATOM 1345 C CA . LEU A 1 171 ? -5.848 -3.452 8.588 1.00 91.56 171 LEU A CA 1
ATOM 1346 C C . LEU A 1 171 ? -4.336 -3.224 8.478 1.00 91.56 171 LEU A C 1
ATOM 1348 O O . LEU A 1 171 ? -3.844 -2.180 8.903 1.00 91.56 171 LEU A O 1
ATOM 1352 N N . SER A 1 172 ? -3.597 -4.167 7.881 1.00 89.94 172 SER A N 1
ATOM 1353 C CA . SER A 1 172 ? -2.161 -4.010 7.635 1.00 89.94 172 SER A CA 1
ATOM 1354 C C . SER A 1 172 ? -1.877 -2.884 6.642 1.00 89.94 172 SER A C 1
ATOM 1356 O O . SER A 1 172 ? -1.004 -2.058 6.900 1.00 89.94 172 SER A O 1
ATOM 1358 N N . THR A 1 173 ? -2.622 -2.802 5.536 1.00 91.00 173 THR A N 1
ATOM 1359 C CA . THR A 1 173 ? -2.460 -1.717 4.554 1.00 91.00 173 THR A CA 1
ATOM 1360 C C . THR A 1 173 ? -2.775 -0.355 5.157 1.00 91.00 173 THR A C 1
ATOM 1362 O O . THR A 1 173 ? -2.008 0.590 4.970 1.00 91.00 173 THR A O 1
ATOM 1365 N N . TRP A 1 174 ? -3.860 -0.249 5.923 1.00 96.38 174 TRP A N 1
ATOM 1366 C CA . TRP A 1 174 ? -4.190 0.982 6.630 1.00 96.38 174 TRP A CA 1
ATOM 1367 C C . TRP A 1 174 ? -3.109 1.354 7.648 1.00 96.38 174 TRP A C 1
ATOM 1369 O O . TRP A 1 174 ? -2.666 2.498 7.680 1.00 96.38 174 TRP A O 1
ATOM 1379 N N . ARG A 1 175 ? -2.586 0.388 8.413 1.00 94.81 175 ARG A N 1
ATOM 1380 C CA . ARG A 1 175 ? -1.451 0.624 9.317 1.00 94.81 175 ARG A CA 1
ATOM 1381 C C . ARG A 1 175 ? -0.227 1.160 8.571 1.00 94.81 175 ARG A C 1
ATOM 1383 O O . ARG A 1 175 ? 0.393 2.113 9.038 1.00 94.81 175 ARG A O 1
ATOM 1390 N N . SER A 1 176 ? 0.117 0.583 7.418 1.00 92.94 176 SER A N 1
ATOM 1391 C CA . SER A 1 176 ? 1.202 1.093 6.571 1.00 92.94 176 SER A CA 1
ATOM 1392 C C . SER A 1 176 ? 0.931 2.523 6.102 1.00 92.94 176 SER A C 1
ATOM 1394 O O . SER A 1 176 ? 1.840 3.349 6.141 1.00 92.94 176 SER A O 1
ATOM 1396 N N . TYR A 1 177 ? -0.311 2.845 5.729 1.00 96.00 177 TYR A N 1
ATOM 1397 C CA . TYR A 1 177 ? -0.707 4.212 5.389 1.00 96.00 177 TYR A CA 1
ATOM 1398 C C . TYR A 1 177 ? -0.472 5.185 6.552 1.00 96.00 177 TYR A C 1
ATOM 1400 O O . TYR A 1 177 ? 0.187 6.204 6.363 1.00 96.00 177 TYR A O 1
ATOM 1408 N N . LEU A 1 178 ? -0.923 4.850 7.767 1.00 97.38 178 LEU A N 1
ATOM 1409 C CA . LEU A 1 178 ? -0.723 5.689 8.956 1.00 97.38 178 LEU A CA 1
ATOM 1410 C C . LEU A 1 178 ? 0.760 5.926 9.258 1.00 97.38 178 LEU A C 1
ATOM 1412 O O . LEU A 1 178 ? 1.151 7.045 9.574 1.00 97.38 178 LEU A O 1
ATOM 1416 N N . GLN A 1 179 ? 1.598 4.896 9.106 1.00 96.12 179 GLN A N 1
ATOM 1417 C CA . GLN A 1 179 ? 3.050 5.020 9.275 1.00 96.12 179 GLN A CA 1
ATOM 1418 C C . GLN A 1 179 ? 3.690 5.967 8.255 1.00 96.12 179 GLN A C 1
ATOM 1420 O O . GLN A 1 179 ? 4.705 6.595 8.561 1.00 96.12 179 GLN A O 1
ATOM 1425 N N . MET A 1 180 ? 3.133 6.057 7.045 1.00 94.19 180 MET A N 1
ATOM 1426 C CA . MET A 1 180 ? 3.589 7.011 6.035 1.00 94.19 180 MET A CA 1
ATOM 1427 C C . MET A 1 180 ? 3.030 8.418 6.272 1.00 94.19 180 MET A C 1
ATOM 1429 O O . MET A 1 180 ? 3.732 9.387 5.994 1.00 94.19 180 MET A O 1
ATOM 1433 N N . LEU A 1 181 ? 1.797 8.523 6.774 1.00 95.44 181 LEU A N 1
ATOM 1434 C CA . LEU A 1 181 ? 1.117 9.786 7.062 1.00 95.44 181 LEU A CA 1
ATOM 1435 C C . LEU A 1 181 ? 1.769 10.517 8.242 1.00 95.44 181 LEU A C 1
ATOM 1437 O O . LEU A 1 181 ? 2.130 11.684 8.127 1.00 95.44 181 LEU A O 1
ATOM 1441 N N . ASP A 1 182 ? 1.962 9.813 9.357 1.00 94.50 182 ASP A N 1
ATOM 1442 C CA . ASP A 1 182 ? 2.675 10.309 10.529 1.00 94.50 182 ASP A CA 1
ATOM 1443 C C . ASP A 1 182 ? 3.348 9.145 11.260 1.00 94.50 182 ASP A C 1
ATOM 1445 O O . ASP A 1 182 ? 2.777 8.486 12.129 1.00 94.50 182 ASP A O 1
ATOM 1449 N N . LYS A 1 183 ? 4.617 8.908 10.926 1.00 93.31 183 LYS A N 1
ATOM 1450 C CA . LYS A 1 183 ? 5.408 7.817 11.505 1.00 93.31 183 LYS A CA 1
ATOM 1451 C C . LYS A 1 183 ? 5.491 7.868 13.035 1.00 93.31 183 LYS A C 1
ATOM 1453 O O . LYS A 1 183 ? 5.668 6.820 13.650 1.00 93.31 183 LYS A O 1
ATOM 1458 N N . LYS A 1 184 ? 5.435 9.057 13.646 1.00 94.75 184 LYS A N 1
ATOM 1459 C CA . LYS A 1 184 ? 5.593 9.212 15.100 1.00 94.75 184 LYS A CA 1
ATOM 1460 C C . LYS A 1 184 ? 4.288 8.945 15.836 1.00 94.75 184 LYS A C 1
ATOM 1462 O O . LYS A 1 184 ? 4.327 8.335 16.898 1.00 94.75 184 LYS A O 1
ATOM 1467 N N . ASN A 1 185 ? 3.166 9.358 15.251 1.00 93.62 185 ASN A N 1
ATOM 1468 C CA . ASN A 1 185 ? 1.855 9.296 15.895 1.00 93.62 185 ASN A CA 1
ATOM 1469 C C . ASN A 1 185 ? 0.932 8.223 15.294 1.00 93.62 185 ASN A C 1
ATOM 1471 O O . ASN A 1 185 ? -0.256 8.194 15.604 1.00 93.62 185 ASN A O 1
ATOM 1475 N N . ALA A 1 186 ? 1.452 7.328 14.447 1.00 95.00 186 ALA A N 1
ATOM 1476 C CA . ALA A 1 186 ? 0.662 6.321 13.737 1.00 95.00 186 ALA A CA 1
ATOM 1477 C C . ALA A 1 186 ? -0.221 5.472 14.665 1.00 95.00 186 ALA A C 1
ATOM 1479 O O . ALA A 1 186 ? -1.384 5.245 14.345 1.00 95.00 186 ALA A O 1
ATOM 1480 N N . ASP A 1 187 ? 0.302 5.029 15.812 1.00 93.06 187 ASP A N 1
ATOM 1481 C CA . ASP A 1 187 ? -0.454 4.194 16.754 1.00 93.06 187 ASP A CA 1
ATOM 1482 C C . ASP A 1 187 ? -1.566 4.994 17.463 1.00 93.06 187 ASP A C 1
ATOM 1484 O O . ASP A 1 187 ? -2.677 4.494 17.643 1.00 93.06 187 ASP A O 1
ATOM 1488 N N . GLU A 1 188 ? -1.312 6.261 17.808 1.00 94.88 188 GLU A N 1
ATOM 1489 C CA . GLU A 1 188 ? -2.319 7.151 18.400 1.00 94.88 188 GLU A CA 1
ATOM 1490 C C . GLU A 1 188 ? -3.423 7.489 17.389 1.00 94.88 188 GLU A C 1
ATOM 1492 O O . GLU A 1 188 ? -4.612 7.387 17.703 1.00 94.88 188 GLU A O 1
ATOM 1497 N N . LEU A 1 189 ? -3.042 7.791 16.144 1.00 95.56 189 LEU A N 1
ATOM 1498 C CA . LEU A 1 189 ? -3.976 7.970 15.034 1.00 95.56 189 LEU A CA 1
ATOM 1499 C C . LEU A 1 189 ? -4.821 6.712 14.821 1.00 95.56 189 LEU A C 1
ATOM 1501 O O . LEU A 1 189 ? -6.040 6.817 14.692 1.00 95.56 189 LEU A O 1
ATOM 1505 N N . MET A 1 190 ? -4.201 5.530 14.860 1.00 95.50 190 MET A N 1
ATOM 1506 C CA . MET A 1 190 ? -4.890 4.250 14.710 1.00 95.50 190 MET A CA 1
ATOM 1507 C C . MET A 1 190 ? -5.991 4.082 15.763 1.00 95.50 190 MET A C 1
ATOM 1509 O O . MET A 1 190 ? -7.145 3.827 15.421 1.00 95.50 190 MET A O 1
ATOM 1513 N N . ILE A 1 191 ? -5.660 4.281 17.041 1.00 93.75 191 ILE A N 1
ATOM 1514 C CA . ILE A 1 191 ? -6.621 4.155 18.144 1.00 93.75 191 ILE A CA 1
ATOM 1515 C C . ILE A 1 191 ? -7.713 5.227 18.040 1.00 93.75 191 ILE A C 1
ATOM 1517 O O . ILE A 1 191 ? -8.894 4.915 18.206 1.00 93.75 191 ILE A O 1
ATOM 1521 N N . SER A 1 192 ? -7.340 6.477 17.743 1.00 95.62 192 SER A N 1
ATOM 1522 C CA . SER A 1 192 ? -8.291 7.591 17.648 1.00 95.62 192 SER A CA 1
ATOM 1523 C C . SER A 1 192 ? -9.343 7.374 16.557 1.00 95.62 192 SER A C 1
ATOM 1525 O O . SER A 1 192 ? -10.514 7.660 16.789 1.00 95.62 192 SER A O 1
ATOM 1527 N N . VAL A 1 193 ? -8.955 6.822 15.400 1.00 96.88 193 VAL A N 1
ATOM 1528 C CA . VAL A 1 193 ? -9.884 6.512 14.308 1.00 96.88 193 VAL A CA 1
ATOM 1529 C C . VAL A 1 193 ? -10.755 5.312 14.658 1.00 96.88 193 VAL A C 1
ATOM 1531 O O . VAL A 1 193 ? -11.967 5.406 14.501 1.00 96.88 193 VAL A O 1
ATOM 1534 N N . ILE A 1 194 ? -10.188 4.218 15.183 1.00 95.25 194 ILE A N 1
ATOM 1535 C CA . ILE A 1 194 ? -10.968 3.019 15.549 1.00 95.25 194 ILE A CA 1
ATOM 1536 C C . ILE A 1 194 ? -12.086 3.373 16.541 1.00 95.25 194 ILE A C 1
ATOM 1538 O O . ILE A 1 194 ? -13.225 2.941 16.358 1.00 95.25 194 ILE A O 1
ATOM 1542 N N . ARG A 1 195 ? -11.794 4.218 17.538 1.00 94.44 195 ARG A N 1
ATOM 1543 C CA . ARG A 1 195 ? -12.773 4.679 18.539 1.00 94.44 195 ARG A CA 1
ATOM 1544 C C . ARG A 1 195 ? -13.931 5.501 17.973 1.00 94.44 195 ARG A C 1
ATOM 1546 O O . ARG A 1 195 ? -14.949 5.631 18.642 1.00 94.44 195 ARG A O 1
ATOM 1553 N N . LYS A 1 196 ? -13.816 6.046 16.755 1.00 94.56 196 LYS A N 1
ATOM 1554 C CA . LYS A 1 196 ? -14.947 6.716 16.087 1.00 94.56 196 LYS A CA 1
ATOM 1555 C C . LYS A 1 196 ? -16.029 5.728 15.637 1.00 94.56 196 LYS A C 1
ATOM 1557 O O . LYS A 1 196 ? -17.171 6.139 15.470 1.00 94.56 196 LYS A O 1
ATOM 1562 N N . TYR A 1 197 ? -15.669 4.461 15.418 1.00 93.00 197 TYR A N 1
ATOM 1563 C CA . TYR A 1 197 ? -16.555 3.441 14.841 1.00 93.00 197 TYR A CA 1
ATOM 1564 C C . TYR A 1 197 ? -16.887 2.308 15.815 1.00 93.00 197 TYR A C 1
ATOM 1566 O O . TYR A 1 197 ? -17.929 1.674 15.676 1.00 93.00 197 TYR A O 1
ATOM 1574 N N . TYR A 1 198 ? -16.018 2.048 16.792 1.00 90.25 198 TYR A N 1
ATOM 1575 C CA . TYR A 1 198 ? -16.178 0.967 17.758 1.00 90.25 198 TYR A CA 1
ATOM 1576 C C . TYR A 1 198 ? -16.130 1.521 19.180 1.00 90.25 198 TYR A C 1
ATOM 1578 O O . TYR A 1 198 ? -15.119 2.088 19.595 1.00 90.25 198 TYR A O 1
ATOM 1586 N N . GLU A 1 199 ? -17.211 1.316 19.932 1.00 91.44 199 GLU A N 1
ATOM 1587 C CA . GLU A 1 199 ? -17.253 1.598 21.368 1.00 91.44 199 GLU A CA 1
ATOM 1588 C C . GLU A 1 199 ? -16.215 0.750 22.115 1.00 91.44 199 GLU A C 1
ATOM 1590 O O . GLU A 1 199 ? -15.974 -0.406 21.751 1.00 91.44 199 GLU A O 1
ATOM 1595 N N . ASP A 1 200 ? -15.630 1.301 23.184 1.00 89.94 200 ASP A N 1
ATOM 1596 C CA . ASP A 1 200 ? -14.537 0.656 23.924 1.00 89.94 200 ASP A CA 1
ATOM 1597 C C . ASP A 1 200 ? -14.925 -0.755 24.421 1.00 89.94 200 ASP A C 1
ATOM 1599 O O . ASP A 1 200 ? -14.132 -1.687 24.293 1.00 89.94 200 ASP A O 1
ATOM 1603 N N . GLU A 1 201 ? -16.166 -0.962 24.886 1.00 91.56 201 GLU A N 1
ATOM 1604 C CA . GLU A 1 201 ? -16.650 -2.281 25.332 1.00 91.56 201 GLU A CA 1
ATOM 1605 C C . GLU A 1 201 ? -16.714 -3.318 24.199 1.00 91.56 201 GLU A C 1
ATOM 1607 O O . GLU A 1 201 ? -16.437 -4.508 24.397 1.00 91.56 201 GLU A O 1
ATOM 1612 N N . ILE A 1 202 ? -17.121 -2.892 22.999 1.00 89.25 202 ILE A N 1
ATOM 1613 C CA . ILE A 1 202 ? -17.190 -3.761 21.819 1.00 89.25 202 ILE A CA 1
ATOM 1614 C C . ILE A 1 202 ? -15.768 -4.082 21.365 1.00 89.25 202 ILE A C 1
ATOM 1616 O O . ILE A 1 202 ? -15.444 -5.249 21.123 1.00 89.25 202 ILE A O 1
ATOM 1620 N N . LEU A 1 203 ? -14.911 -3.063 21.300 1.00 88.38 203 LEU A N 1
ATOM 1621 C CA . LEU A 1 203 ? -13.519 -3.192 20.899 1.00 88.38 203 LEU A CA 1
ATOM 1622 C C . LEU A 1 203 ? -12.754 -4.150 21.823 1.00 88.38 203 LEU A C 1
ATOM 1624 O O . LEU A 1 203 ? -12.075 -5.055 21.333 1.00 88.38 203 LEU A O 1
ATOM 1628 N N . GLU A 1 204 ? -12.922 -4.022 23.140 1.00 89.62 204 GLU A N 1
ATOM 1629 C CA . GLU A 1 204 ? -12.322 -4.918 24.133 1.00 89.62 204 GLU A CA 1
ATOM 1630 C C . GLU A 1 204 ? -12.737 -6.378 23.895 1.00 89.62 204 GLU A C 1
ATOM 1632 O O . GLU A 1 204 ? -11.884 -7.262 23.768 1.00 89.62 204 GLU A O 1
ATOM 1637 N N . LYS A 1 205 ? -14.041 -6.642 23.728 1.00 88.44 205 LYS A N 1
ATOM 1638 C CA . LYS A 1 205 ? -14.559 -7.992 23.435 1.00 88.44 205 LYS A CA 1
ATOM 1639 C C . LYS A 1 205 ? -13.973 -8.565 22.145 1.00 88.44 205 LYS A C 1
ATOM 1641 O O . LYS A 1 205 ? -13.640 -9.755 22.090 1.00 88.44 205 LYS A O 1
ATOM 1646 N N . MET A 1 206 ? -13.848 -7.750 21.097 1.00 85.44 206 MET A N 1
ATOM 1647 C CA . MET A 1 206 ? -13.267 -8.198 19.833 1.00 85.44 206 MET A CA 1
ATOM 1648 C C . MET A 1 206 ? -11.771 -8.524 19.972 1.00 85.44 206 MET A C 1
ATOM 1650 O O . MET A 1 206 ? -11.330 -9.548 19.445 1.00 85.44 206 MET A O 1
ATOM 1654 N N . ILE A 1 207 ? -11.011 -7.718 20.724 1.00 86.12 207 ILE A N 1
ATOM 1655 C CA . ILE A 1 207 ? -9.585 -7.954 21.005 1.00 86.12 207 ILE A CA 1
ATOM 1656 C C . ILE A 1 207 ? -9.394 -9.255 21.787 1.00 86.12 207 ILE A C 1
ATOM 1658 O O . ILE A 1 207 ? -8.603 -10.102 21.367 1.00 86.12 207 ILE A O 1
ATOM 1662 N N . VAL A 1 208 ? -10.155 -9.465 22.866 1.00 85.44 208 VAL A N 1
ATOM 1663 C CA . VAL A 1 208 ? -10.097 -10.704 23.662 1.00 85.44 208 VAL A CA 1
ATOM 1664 C C . VAL A 1 208 ? -10.379 -11.923 22.780 1.00 85.44 208 VAL A C 1
ATOM 1666 O O . VAL A 1 208 ? -9.658 -12.922 22.831 1.00 85.44 208 VAL A O 1
ATOM 1669 N N . ARG A 1 209 ? -11.383 -11.837 21.898 1.00 85.50 209 ARG A N 1
ATOM 1670 C CA . ARG A 1 209 ? -11.704 -12.918 20.956 1.00 85.50 209 ARG A CA 1
ATOM 1671 C C . ARG A 1 209 ? -10.574 -13.180 19.958 1.00 85.50 209 ARG A C 1
ATOM 1673 O O . ARG A 1 209 ? -10.296 -14.342 19.653 1.00 85.50 209 ARG A O 1
ATOM 1680 N N . ALA A 1 210 ? -9.937 -12.135 19.437 1.00 78.12 210 ALA A N 1
ATOM 1681 C CA . ALA A 1 210 ? -8.803 -12.263 18.526 1.00 78.12 210 ALA A CA 1
ATOM 1682 C C . ALA A 1 210 ? -7.588 -12.902 19.222 1.00 78.12 210 ALA A C 1
ATOM 1684 O O . ALA A 1 210 ? -7.008 -13.848 18.689 1.00 78.12 210 ALA A O 1
ATOM 1685 N N . GLN A 1 211 ? -7.255 -12.467 20.440 1.00 78.69 211 GLN A N 1
ATOM 1686 C CA . GLN A 1 211 ? -6.173 -13.038 21.248 1.00 78.69 211 GLN A CA 1
ATOM 1687 C C . GLN A 1 211 ? -6.419 -14.513 21.580 1.00 78.69 211 GLN A C 1
ATOM 1689 O O . GLN A 1 211 ? -5.523 -15.341 21.412 1.00 78.69 211 GLN A O 1
ATOM 1694 N N . ALA A 1 212 ? -7.647 -14.870 21.970 1.00 80.56 212 ALA A N 1
ATOM 1695 C CA . ALA A 1 212 ? -8.021 -16.258 22.227 1.00 80.56 212 ALA A CA 1
ATOM 1696 C C . ALA A 1 212 ? -7.832 -17.144 20.984 1.00 80.56 212 ALA A C 1
ATOM 1698 O O . ALA A 1 212 ? -7.309 -18.251 21.092 1.00 80.56 212 ALA A O 1
ATOM 1699 N N . ARG A 1 213 ? -8.190 -16.654 19.786 1.00 78.62 213 ARG A N 1
ATOM 1700 C CA . ARG A 1 213 ? -7.939 -17.372 18.521 1.00 78.62 213 ARG A CA 1
ATOM 1701 C C . ARG A 1 213 ? -6.445 -17.598 18.277 1.00 78.62 213 ARG A C 1
ATOM 1703 O O . ARG A 1 213 ? -6.066 -18.702 17.899 1.00 78.62 213 ARG A O 1
ATOM 1710 N N . VAL A 1 214 ? -5.604 -16.587 18.510 1.00 79.00 214 VAL A N 1
ATOM 1711 C CA . VAL A 1 214 ? -4.143 -16.700 18.346 1.00 79.00 214 VAL A CA 1
ATOM 1712 C C . VAL A 1 214 ? -3.557 -17.725 19.317 1.00 79.00 214 VAL A C 1
ATOM 1714 O O . VAL A 1 214 ? -2.815 -18.607 18.888 1.00 79.00 214 VAL A O 1
ATOM 1717 N N . LEU A 1 215 ? -3.937 -17.665 20.595 1.00 78.25 215 LEU A N 1
ATOM 1718 C CA . LEU A 1 215 ? -3.500 -18.626 21.612 1.00 78.25 215 LEU A CA 1
ATOM 1719 C C . LEU A 1 215 ? -3.932 -20.056 21.264 1.00 78.25 215 LEU A C 1
ATOM 1721 O O . LEU A 1 215 ? -3.126 -20.982 21.344 1.00 78.25 215 LEU A O 1
ATOM 1725 N N . LEU A 1 216 ? -5.175 -20.248 20.813 1.00 77.06 216 LEU A N 1
ATOM 1726 C CA . LEU A 1 216 ? -5.662 -21.557 20.373 1.00 77.06 216 LEU A CA 1
ATOM 1727 C C . LEU A 1 216 ? -4.875 -22.091 19.169 1.00 77.06 216 LEU A C 1
ATOM 1729 O O . LEU A 1 216 ? -4.524 -23.268 19.157 1.00 77.06 216 LEU A O 1
ATOM 1733 N N . LEU A 1 217 ? -4.543 -21.241 18.190 1.00 69.88 217 LEU A N 1
ATOM 1734 C CA . LEU A 1 217 ? -3.704 -21.624 17.049 1.00 69.88 217 LEU A CA 1
ATOM 1735 C C . LEU A 1 217 ? -2.279 -21.997 17.476 1.00 69.88 217 LEU A C 1
ATOM 1737 O O . LEU A 1 217 ? -1.712 -22.939 16.928 1.00 69.88 217 LEU A O 1
ATOM 1741 N N . GLN A 1 218 ? -1.703 -21.292 18.452 1.00 75.00 218 GLN A N 1
ATOM 1742 C CA . GLN A 1 218 ? -0.380 -21.607 19.001 1.00 75.00 218 GLN A CA 1
ATOM 1743 C C . GLN A 1 218 ? -0.379 -22.950 19.743 1.00 75.00 218 GLN A C 1
ATOM 1745 O O . GLN A 1 218 ? 0.493 -23.779 19.492 1.00 75.00 218 GLN A O 1
ATOM 1750 N N . ILE A 1 219 ? -1.382 -23.200 20.591 1.00 78.00 219 ILE A N 1
ATOM 1751 C CA . ILE A 1 219 ? -1.553 -24.478 21.300 1.00 78.00 219 ILE A CA 1
ATOM 1752 C C . ILE A 1 219 ? -1.765 -25.623 20.304 1.00 78.00 219 ILE A C 1
ATOM 1754 O O . ILE A 1 219 ? -1.147 -26.679 20.432 1.00 78.00 219 ILE A O 1
ATOM 1758 N N . TRP A 1 220 ? -2.621 -25.420 19.301 1.00 71.75 220 TRP A N 1
ATOM 1759 C CA . TRP A 1 220 ? -2.894 -26.422 18.273 1.00 71.75 220 TRP A CA 1
ATOM 1760 C C . TRP A 1 220 ? -1.645 -26.738 17.440 1.00 71.75 220 TRP A C 1
ATOM 1762 O O . TRP A 1 220 ? -1.304 -27.906 17.272 1.00 71.75 220 TRP A O 1
ATOM 1772 N N . ARG A 1 221 ? -0.895 -25.715 17.008 1.00 72.81 221 ARG A N 1
ATOM 1773 C CA . ARG A 1 221 ? 0.377 -25.885 16.288 1.00 72.81 221 ARG A CA 1
ATOM 1774 C C . ARG A 1 221 ? 1.423 -26.623 17.128 1.00 72.81 221 ARG A C 1
ATOM 1776 O O . ARG A 1 221 ? 2.116 -27.483 16.594 1.00 72.81 221 ARG A O 1
ATOM 1783 N N . GLY A 1 222 ? 1.508 -26.324 18.427 1.00 73.81 222 GLY A N 1
ATOM 1784 C CA . GLY A 1 222 ? 2.385 -27.030 19.365 1.00 73.81 222 GLY A CA 1
ATOM 1785 C C . GLY A 1 222 ? 2.040 -28.516 19.483 1.00 73.81 222 GLY A C 1
ATOM 1786 O O . GLY A 1 222 ? 2.924 -29.356 19.366 1.00 73.81 222 GLY A O 1
ATOM 1787 N N . LYS A 1 223 ? 0.748 -28.850 19.602 1.00 69.56 223 LYS A N 1
ATOM 1788 C CA . LYS A 1 223 ? 0.279 -30.245 19.662 1.00 69.56 223 LYS A CA 1
ATOM 1789 C C . LYS A 1 223 ? 0.463 -31.007 18.345 1.00 69.56 223 LYS A C 1
ATOM 1791 O O . LYS A 1 223 ? 0.804 -32.181 18.380 1.00 69.56 223 LYS A O 1
ATOM 1796 N N . CYS A 1 224 ? 0.274 -30.369 17.187 1.00 52.75 224 CYS A N 1
ATOM 1797 C CA . CYS A 1 224 ? 0.530 -31.006 15.888 1.00 52.75 224 CYS A CA 1
ATOM 1798 C C . CYS A 1 224 ? 2.021 -31.279 15.642 1.00 52.75 224 CYS A C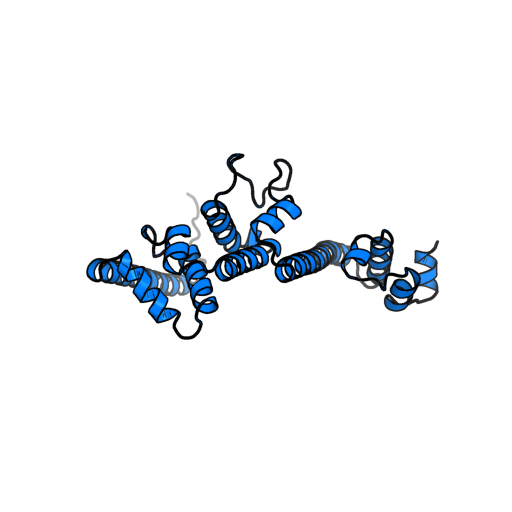 1
ATOM 1800 O O . CYS A 1 224 ? 2.345 -32.279 15.011 1.00 52.75 224 CYS A O 1
ATOM 1802 N N . GLY A 1 225 ? 2.925 -30.441 16.161 1.00 48.56 225 GLY A N 1
ATOM 1803 C CA . GLY A 1 225 ? 4.372 -30.682 16.086 1.00 48.56 225 GLY A CA 1
ATOM 1804 C C . GLY A 1 225 ? 4.859 -31.872 16.927 1.00 48.56 225 GLY A C 1
ATOM 1805 O O . GLY A 1 225 ? 5.932 -32.407 16.658 1.00 48.56 225 GLY A O 1
ATOM 1806 N N . GLU A 1 226 ? 4.074 -32.308 17.918 1.00 46.38 226 GLU A N 1
ATOM 1807 C CA . GLU A 1 226 ? 4.369 -33.478 18.759 1.00 46.38 226 GLU A CA 1
ATOM 1808 C C . GLU A 1 226 ? 3.851 -34.799 18.173 1.00 46.38 226 GLU A C 1
ATOM 1810 O O . GLU A 1 226 ? 4.315 -35.869 18.574 1.00 46.38 226 GLU A O 1
ATOM 1815 N N . VAL A 1 227 ? 2.949 -34.760 17.185 1.00 46.56 227 VAL A N 1
ATOM 1816 C CA . VAL A 1 227 ? 2.525 -35.959 16.449 1.00 46.56 227 VAL A CA 1
ATOM 1817 C C . VAL A 1 227 ? 3.599 -36.293 15.412 1.00 46.56 227 VAL A C 1
ATOM 1819 O O . VAL A 1 227 ? 3.434 -36.076 14.215 1.00 46.56 227 VAL A O 1
ATOM 1822 N N . LYS A 1 228 ? 4.740 -36.815 15.879 1.00 44.53 228 LYS A N 1
ATOM 1823 C CA . LYS A 1 228 ? 5.642 -37.577 15.013 1.00 44.53 228 LYS A CA 1
ATOM 1824 C C . LYS A 1 228 ? 4.858 -38.771 14.480 1.00 44.53 228 LYS A C 1
ATOM 1826 O O . LYS A 1 228 ? 4.263 -39.514 15.259 1.00 44.53 228 LYS A O 1
ATOM 1831 N N . GLU A 1 229 ? 4.852 -38.911 13.160 1.00 41.75 229 GLU A N 1
ATOM 1832 C CA . GLU A 1 229 ? 4.334 -40.063 12.431 1.00 41.75 229 GLU A CA 1
ATOM 1833 C C . GLU A 1 229 ? 4.681 -41.359 13.173 1.00 41.75 229 GLU A C 1
ATOM 1835 O O . GLU A 1 229 ? 5.852 -41.688 13.353 1.00 41.75 229 GLU A O 1
ATOM 1840 N N . ASN A 1 230 ? 3.661 -42.081 13.636 1.00 34.84 230 ASN A N 1
ATOM 1841 C CA . ASN A 1 230 ? 3.816 -43.459 14.073 1.00 34.84 230 ASN A CA 1
ATOM 1842 C C . ASN A 1 230 ? 3.605 -44.349 12.833 1.00 34.84 230 ASN A C 1
ATOM 1844 O O . ASN A 1 230 ? 2.458 -44.477 12.400 1.00 34.84 230 ASN A O 1
ATOM 1848 N N . PRO A 1 231 ? 4.642 -44.972 12.236 1.00 42.16 231 PRO A N 1
ATOM 1849 C CA . PRO A 1 231 ? 4.515 -45.725 10.983 1.00 42.16 231 PRO A CA 1
ATOM 1850 C C . PRO A 1 231 ? 3.918 -47.132 11.172 1.00 42.16 231 PRO A C 1
ATOM 1852 O O . PRO A 1 231 ? 4.257 -48.058 10.440 1.00 42.16 231 PRO A O 1
ATOM 1855 N N . GLN A 1 232 ? 3.070 -47.343 12.179 1.00 39.34 232 GLN A N 1
ATOM 1856 C CA . GLN A 1 232 ? 2.524 -48.658 12.526 1.00 39.34 232 GLN A CA 1
ATOM 1857 C C . GLN A 1 232 ? 1.005 -48.578 12.738 1.00 39.34 232 GLN A C 1
ATOM 1859 O O . GLN A 1 232 ? 0.487 -48.816 13.825 1.00 39.34 232 GLN A O 1
ATOM 1864 N N . MET A 1 233 ? 0.275 -48.252 11.673 1.00 36.47 233 MET A N 1
ATOM 1865 C CA . MET A 1 233 ? -1.074 -48.786 11.463 1.00 36.47 233 MET A CA 1
ATOM 1866 C C . MET A 1 233 ? -1.116 -49.430 10.080 1.00 36.47 233 MET A C 1
ATOM 1868 O O . MET A 1 233 ? -1.581 -48.850 9.104 1.00 36.47 233 MET A O 1
ATOM 1872 N N . THR A 1 234 ? -0.594 -50.651 9.994 1.00 34.84 234 THR A N 1
ATOM 1873 C CA . THR A 1 234 ? -0.940 -51.566 8.910 1.00 34.84 234 THR A CA 1
ATOM 1874 C C . THR A 1 234 ? -2.382 -52.017 9.128 1.00 34.84 234 THR A C 1
ATOM 1876 O O . THR A 1 234 ? -2.653 -52.822 10.020 1.00 34.84 234 THR A O 1
ATOM 1879 N N . PHE A 1 235 ? -3.314 -51.504 8.329 1.00 37.44 235 PHE A N 1
ATOM 1880 C CA . PHE A 1 235 ? -4.596 -52.173 8.131 1.00 37.44 235 PHE A CA 1
ATOM 1881 C C . PHE A 1 235 ? -4.380 -53.299 7.118 1.00 37.44 235 PHE A C 1
ATOM 1883 O O . PHE A 1 235 ? -4.206 -53.043 5.928 1.00 37.44 235 PHE A O 1
ATOM 1890 N N . SER A 1 236 ? -4.367 -54.542 7.596 1.00 32.34 236 SER A N 1
ATOM 1891 C CA . SER A 1 236 ? -4.547 -55.711 6.732 1.00 32.34 236 SER A CA 1
ATOM 1892 C C . SER A 1 236 ? -6.044 -55.907 6.482 1.00 32.34 236 SER A C 1
ATOM 1894 O O . SER A 1 236 ? -6.809 -55.884 7.449 1.00 32.34 236 SER A O 1
ATOM 1896 N N . PRO A 1 237 ? -6.486 -56.103 5.229 1.00 44.91 237 PRO A N 1
ATOM 1897 C CA . PRO A 1 237 ? -7.889 -56.340 4.933 1.00 44.91 237 PRO A CA 1
ATOM 1898 C C . PRO A 1 237 ? -8.246 -57.816 5.146 1.00 44.91 237 PRO A C 1
ATOM 1900 O O . PRO A 1 237 ? -7.603 -58.708 4.588 1.00 44.91 237 PRO A O 1
ATOM 1903 N N . SER A 1 238 ? -9.298 -58.070 5.923 1.00 44.72 238 SER A N 1
ATOM 1904 C CA . SER A 1 238 ? -10.190 -59.235 5.817 1.00 44.72 238 SER A CA 1
ATOM 1905 C C . SER A 1 238 ? -11.543 -58.863 6.406 1.00 44.72 238 SER A C 1
ATOM 1907 O O . SER A 1 238 ? -11.547 -58.353 7.548 1.00 44.72 238 SER A O 1
#

Solvent-accessible surface area (backbone atoms only — not comparable to full-atom values): 13966 Å² total; per-residue (Å²): 123,63,66,60,49,40,60,76,67,66,60,49,63,67,55,48,36,58,74,66,61,53,88,54,56,82,71,55,34,76,68,38,84,55,47,64,57,45,53,54,55,59,62,59,76,50,83,84,56,54,76,68,58,43,53,56,44,45,61,50,46,57,49,49,52,53,47,53,53,52,50,52,49,52,53,50,38,47,76,72,66,46,40,31,68,53,50,38,60,74,70,49,60,81,48,98,84,57,80,79,83,64,71,73,92,62,101,61,83,71,47,74,44,58,47,50,53,49,38,51,55,42,52,65,40,68,84,43,51,75,40,69,62,35,65,53,35,45,52,27,42,50,50,41,41,59,74,70,62,60,50,75,58,55,54,38,51,52,58,43,35,74,82,42,60,82,41,66,61,52,43,49,52,50,51,53,43,34,42,71,75,37,65,88,49,24,69,60,53,51,54,59,46,50,55,74,70,38,56,68,73,58,46,51,54,52,50,54,54,52,51,51,51,53,51,50,50,51,53,50,53,55,56,57,71,67,63,66,85,73,98,78,76,82,83,78,90,130

Nearest PDB structures (foldseek):
  8fgw-assembly1_E  TM=1.389E-01  e=8.824E+00  Homo sapiens

Foldseek 3Di:
DVLVVCVVVVPDLVRVCVVLVCPDDLVVNVVRPCVVVSVVSNLVVCVVDDPVVNVVVVVVVVLVVVLVNLVVVLVVCVVVLHALVRSCVVVVVADPPDPPLQDDPDPDDQDLLNVQLSLLVLCPPPVSVSPNSRVSNLVRNLVNCVVVVPALLNLCVSLVCLPVVPPVSSVVSSLVSLCVNPVVCSVVSVVVNNCVRDPPVRVVVVVVVVVVVVVVVVVVVVVVVPPDDPVPDDDDDD

Organism: Phytophthora infestans (NCBI:txid4787)

Mean predicted aligned error: 16.07 Å

Sequence (238 aa):
MQLDNWLATGRTADDVYGLLKLNVDMEGILRNPLLKTWITFEHLDVSRYDEEELAHMLVVTESVIARDVEMALLKSWLSKGKTAEDAFKLLRLNSEKGDDILTNPVGTRFSDEALAKMLVAAAIDVRVQINVHVPALVMMQLKSWLKEGRAADDVFSLLTLNDKLFDTSMLSTWRSYLQMLDKKNADELMISVIRKYYEDEILEKMIVRAQARVLLLQIWRGKCGEVKENPQMTFSPS

Secondary structure (DSSP, 8-state):
--HHHHHHTT--HHHHHHHTT--S-HHHHHH-TTHHHHHHHHTTTTTTS-HHHHHHHHHHHHHHHHHHHHHHHHHHHHHTT--HHHHHHHTTTT-TTS-STT--SSSPPPPHHHHHHHHHHHTT-HHHHTSTHHHHHHHHHHHHHHHTT--HHHHHHHTTTTT-TT-HHHHHHHHHHHHHH-TTTHHHHHHHHHHHHS-HHHHHHHHHHHHHHHHHHHHHHHHHHH------------

pLDDT: mean 71.67, std 17.8, range [32.34, 97.38]

Radius of gyration: 25.64 Å; Cα contacts (8 Å, |Δi|>4): 140; chains: 1; bounding box: 54×74×65 Å